Protein AF-A0A9P8JI83-F1 (afdb_monomer)

Nearest PDB structures (foldseek):
  3lhp-assembly1_S  TM=2.746E-01  e=1.192E+00  synthetic construct
  3lf9-assembly1_A  TM=3.073E-01  e=4.827E+00  synthetic construct

Secondary structure (DSSP, 8-state):
----HHHHHHHHHHHHHHH-TTS-HHHHHHHGGG--S------TTS-HHHHHHHHHHHHIIIIIITTTTT-HHHHHHHHHT-TTS-HHHHHHHHHHHHHHHHHHHHHHHHHHHHHHHHHHHHHHHHHHHHHHHHHHHHHHHHHHHHHHHH----------------------------------PPPP----PPPTTHHHHHHHHHHHHHHHHHHHHHH-HHHHHHHHHHHHHHHHHHHSHHHHHHHHHHHHHHHHHHHHHHHHHHHTS--

Foldseek 3Di:
DPALVVVLVVLVVVVVCLQDVDPPPPVVVVVVPPDPDDPPDDNPDPDPVVLVVVVVSLCCNLLPNCVSNVNNVVSLVCLVPDPSDDPVRSVVSVVSSVVSVVVVVVVVVVVVVVVVVVVVVVVVVVVVVVVVVVVVVVVVVVVVVVVVVPDDPPPDDDDDDDDDDDDDDDDDDDYDDDDDDDDDDDDDDDDDDDDPPVVVVVVVVVVVVVVVVVVVCVVCVVVVVVVVVVVVVVVVCCVPPVNVVVVVVVVVVVVVVVVVVVVVVVVVPPD

Radius of gyration: 39.9 Å; Cα contacts (8 Å, |Δi|>4): 58; chains: 1; bounding box: 97×72×99 Å

Mean predicted aligned error: 22.34 Å

pLDDT: mean 71.82, std 18.98, range [35.16, 96.0]

Sequence (271 aa):
MPSQKLNQQRLETYLSALSNPSFDITAHLEASQQSMRNSSHHNGTSTPRDLNTRLKLLELYTLHVLPQNDEWDYARDFISMSEVLDDERRDAFLQALHTLKEEKELDGIREKELQRRQDEEMQQRRLEEERRRKEEARAEQEKRRREAEERPRTAGSQNRTPSNSSNNNSRAGQTNRNQPASRAKAPQKKATPPSPRANRSIFATMQAAVLNAGRSVSQNPMVLLRFVLFLMAFTLAFARRDVRDRVKRSLQGGLHKVQRTIGMGVKVSYI

Structure (mmCIF, N/CA/C/O backbone):
data_AF-A0A9P8JI83-F1
#
_entry.id   AF-A0A9P8JI83-F1
#
loop_
_atom_site.group_PDB
_atom_site.id
_atom_site.type_symbol
_atom_site.label_atom_id
_atom_site.label_alt_id
_atom_site.label_comp_id
_atom_site.label_asym_id
_atom_site.label_entity_id
_atom_site.label_seq_id
_atom_site.pdbx_PDB_ins_code
_atom_site.Cartn_x
_atom_site.Cartn_y
_atom_site.Cartn_z
_atom_site.occupancy
_atom_site.B_iso_or_equiv
_atom_site.auth_seq_id
_atom_site.auth_comp_id
_atom_site.auth_asym_id
_atom_site.auth_atom_id
_atom_site.pdbx_PDB_model_num
ATOM 1 N N . MET A 1 1 ? -3.553 3.508 1.084 1.00 53.06 1 MET A N 1
ATOM 2 C CA . MET A 1 1 ? -2.918 4.294 0.003 1.00 53.06 1 MET A CA 1
ATOM 3 C C . MET A 1 1 ? -3.859 4.420 -1.191 1.00 53.06 1 MET A C 1
ATOM 5 O O . MET A 1 1 ? -4.666 3.513 -1.384 1.00 53.06 1 MET A O 1
ATOM 9 N N . PRO A 1 2 ? -3.815 5.521 -1.963 1.00 68.75 2 PRO A N 1
ATOM 10 C CA . PRO A 1 2 ? -4.520 5.624 -3.240 1.00 68.75 2 PRO A CA 1
ATOM 11 C C . PRO A 1 2 ? -3.828 4.747 -4.297 1.00 68.75 2 PRO A C 1
ATOM 13 O O . PRO A 1 2 ? -2.649 4.933 -4.582 1.00 68.75 2 PRO A O 1
ATOM 16 N N . SER A 1 3 ? -4.553 3.793 -4.883 1.00 69.00 3 SER A N 1
ATOM 17 C CA . SER A 1 3 ? -4.008 2.876 -5.894 1.00 69.00 3 SER A CA 1
ATOM 18 C C . SER A 1 3 ? -3.618 3.613 -7.178 1.00 69.00 3 SER A C 1
ATOM 20 O O . SER A 1 3 ? -4.443 4.330 -7.749 1.00 69.00 3 SER A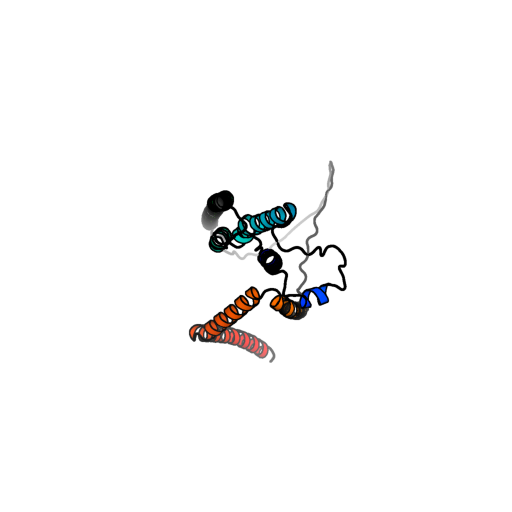 O 1
ATOM 22 N N . GLN A 1 4 ? -2.417 3.364 -7.697 1.00 80.94 4 GLN A N 1
ATOM 23 C CA . GLN A 1 4 ? -1.867 4.028 -8.882 1.00 80.94 4 GLN A CA 1
ATOM 24 C C . GLN A 1 4 ? -2.156 3.290 -10.204 1.00 80.94 4 GLN A C 1
ATOM 26 O O . GLN A 1 4 ? -1.454 3.487 -11.192 1.00 80.94 4 GLN A O 1
ATOM 31 N N . LYS A 1 5 ? -3.205 2.459 -10.267 1.00 82.62 5 LYS A N 1
ATOM 32 C CA . LYS A 1 5 ? -3.529 1.623 -11.444 1.00 82.62 5 LYS A CA 1
ATOM 33 C C . LYS A 1 5 ? -3.701 2.403 -12.760 1.00 82.62 5 LYS A C 1
ATOM 35 O O . LYS A 1 5 ? -3.346 1.897 -13.816 1.00 82.62 5 LYS A O 1
ATOM 40 N N . LEU A 1 6 ? -4.171 3.652 -12.713 1.00 82.88 6 LEU A N 1
ATOM 41 C CA . LEU A 1 6 ? -4.265 4.510 -13.904 1.00 82.88 6 LEU A CA 1
ATOM 42 C C . LEU A 1 6 ? -2.875 4.977 -14.386 1.00 82.88 6 LEU A C 1
ATOM 44 O O . LEU A 1 6 ? -2.616 5.018 -15.587 1.00 82.88 6 LEU A O 1
ATOM 48 N N . ASN A 1 7 ? -1.957 5.280 -13.461 1.00 84.31 7 ASN A N 1
ATOM 49 C CA . ASN A 1 7 ? -0.568 5.614 -13.797 1.00 84.31 7 ASN A CA 1
ATOM 50 C C . ASN A 1 7 ? 0.177 4.385 -14.331 1.00 84.31 7 ASN A C 1
ATOM 52 O O . ASN A 1 7 ? 0.919 4.513 -15.297 1.00 84.31 7 ASN A O 1
ATOM 56 N N . GLN A 1 8 ? -0.077 3.204 -13.756 1.00 86.69 8 GLN A N 1
ATOM 57 C CA . GLN A 1 8 ? 0.416 1.920 -14.257 1.00 86.69 8 GLN A CA 1
ATOM 58 C C . GLN A 1 8 ? 0.012 1.709 -15.720 1.00 86.69 8 GLN A C 1
ATOM 60 O O . GLN A 1 8 ? 0.893 1.613 -16.565 1.00 86.69 8 GLN A O 1
ATOM 65 N N . GLN A 1 9 ? -1.286 1.767 -16.040 1.00 84.25 9 GLN A N 1
ATOM 66 C CA . GLN A 1 9 ? -1.781 1.618 -17.417 1.00 84.25 9 GLN A CA 1
ATOM 67 C C . GLN A 1 9 ? -1.160 2.631 -18.389 1.00 84.25 9 GLN A C 1
ATOM 69 O O . GLN A 1 9 ? -0.836 2.291 -19.527 1.00 84.25 9 GLN A O 1
ATOM 74 N N . ARG A 1 10 ? -0.963 3.884 -17.956 1.00 83.75 10 ARG A N 1
ATOM 75 C CA . ARG A 1 10 ? -0.281 4.901 -18.772 1.00 83.75 10 ARG A CA 1
ATOM 76 C C . ARG A 1 10 ? 1.181 4.545 -19.019 1.00 83.75 10 ARG A C 1
ATOM 78 O O . ARG A 1 10 ? 1.618 4.619 -20.161 1.00 83.75 10 ARG A O 1
ATOM 85 N N . LEU A 1 11 ? 1.928 4.162 -17.985 1.00 84.56 11 LEU A N 1
ATOM 86 C CA . LEU A 1 11 ? 3.334 3.776 -18.122 1.00 84.56 11 LEU A CA 1
ATOM 87 C C . LEU A 1 11 ? 3.494 2.499 -18.953 1.00 84.56 11 LEU A C 1
ATOM 89 O O . LEU A 1 11 ? 4.361 2.472 -19.813 1.00 84.56 11 LEU A O 1
ATOM 93 N N . GLU A 1 12 ? 2.623 1.504 -18.792 1.00 84.88 12 GLU A N 1
ATOM 94 C CA . GLU A 1 12 ? 2.555 0.312 -19.652 1.00 84.88 12 GLU A CA 1
ATOM 95 C C . GLU A 1 12 ? 2.314 0.691 -21.116 1.00 84.88 12 GLU A C 1
ATOM 97 O O . GLU A 1 12 ? 3.046 0.246 -21.999 1.00 84.88 12 GLU A O 1
ATOM 102 N N . THR A 1 13 ? 1.356 1.587 -21.375 1.00 83.19 13 THR A N 1
ATOM 103 C CA . THR A 1 13 ? 1.099 2.111 -22.726 1.00 83.19 13 THR A CA 1
ATOM 104 C C . THR A 1 13 ? 2.351 2.797 -23.286 1.00 83.19 13 THR A C 1
ATOM 106 O O . THR A 1 13 ? 2.790 2.455 -24.381 1.00 83.19 13 THR A O 1
ATOM 109 N N . TYR A 1 14 ? 3.000 3.692 -22.532 1.00 80.38 14 TYR A N 1
ATOM 110 C CA . TYR A 1 14 ? 4.234 4.349 -22.979 1.00 80.38 14 TYR A CA 1
ATOM 111 C C . TYR A 1 14 ? 5.400 3.369 -23.192 1.00 80.38 14 TYR A C 1
ATOM 113 O O . TYR A 1 14 ? 6.114 3.487 -24.183 1.00 80.38 14 TYR A O 1
ATOM 121 N N . LEU A 1 15 ? 5.586 2.376 -22.321 1.00 79.06 15 LEU A N 1
ATOM 122 C CA . LEU A 1 15 ? 6.634 1.357 -22.449 1.00 79.06 15 LEU A CA 1
ATOM 123 C C . LEU A 1 15 ? 6.379 0.417 -23.646 1.00 79.06 15 LEU A C 1
ATOM 125 O O . LEU A 1 15 ? 7.324 0.034 -24.339 1.00 79.06 15 LEU A O 1
ATOM 129 N N . SER A 1 16 ? 5.116 0.105 -23.954 1.00 73.56 16 SER A N 1
ATOM 130 C CA . SER A 1 16 ? 4.737 -0.645 -25.163 1.00 73.56 16 SER A CA 1
ATOM 131 C C . SER A 1 16 ? 4.966 0.161 -26.454 1.00 73.56 16 SER A C 1
ATOM 133 O O . SER A 1 16 ? 5.514 -0.365 -27.422 1.00 73.56 16 SER A O 1
ATOM 135 N N . ALA A 1 17 ? 4.669 1.465 -26.446 1.00 71.88 17 ALA A N 1
ATOM 136 C CA . ALA A 1 17 ? 4.952 2.363 -27.568 1.00 71.88 17 ALA A CA 1
ATOM 137 C C . ALA A 1 17 ? 6.465 2.563 -27.793 1.00 71.88 17 ALA A C 1
ATOM 139 O O . ALA A 1 17 ? 6.913 2.692 -28.930 1.00 71.88 17 ALA A O 1
ATOM 140 N N . LEU A 1 18 ? 7.266 2.540 -26.720 1.00 66.44 18 LEU A N 1
ATOM 141 C CA . LEU A 1 18 ? 8.734 2.612 -26.770 1.00 66.44 18 LEU A CA 1
ATOM 142 C C . LEU A 1 18 ? 9.415 1.294 -27.179 1.00 66.44 18 LEU A C 1
ATOM 144 O O . LEU A 1 18 ? 10.604 1.307 -27.502 1.00 66.44 18 LEU A O 1
ATOM 148 N N . SER A 1 19 ? 8.710 0.159 -27.141 1.00 62.16 19 SER A N 1
ATOM 149 C CA . SER A 1 19 ? 9.238 -1.135 -27.603 1.00 62.16 19 SER A CA 1
ATOM 150 C C . SER A 1 19 ? 8.855 -1.454 -29.050 1.00 62.16 19 SER A C 1
ATOM 152 O O . SER A 1 19 ? 9.678 -2.024 -29.759 1.00 62.16 19 SER A O 1
ATOM 154 N N . ASN A 1 20 ? 7.672 -1.033 -29.518 1.00 53.28 20 ASN A N 1
ATOM 155 C CA . ASN A 1 20 ? 7.168 -1.334 -30.864 1.00 53.28 20 ASN A CA 1
ATOM 156 C C . ASN A 1 20 ? 6.765 -0.064 -31.650 1.00 53.28 20 ASN A C 1
ATOM 158 O O . ASN A 1 20 ? 5.579 0.263 -31.721 1.00 53.28 20 ASN A O 1
ATOM 162 N N . PRO A 1 21 ? 7.709 0.642 -32.302 1.00 54.44 21 PRO A N 1
ATOM 163 C CA . PRO A 1 21 ? 7.428 1.905 -32.996 1.00 54.44 21 PRO A CA 1
ATOM 164 C C . PRO A 1 21 ? 6.714 1.771 -34.361 1.00 54.44 21 PRO A C 1
ATOM 166 O O . PRO A 1 21 ? 6.506 2.780 -35.030 1.00 54.44 21 PRO A O 1
ATOM 169 N N . SER A 1 22 ? 6.374 0.561 -34.823 1.00 44.91 22 SER A N 1
ATOM 170 C CA . SER A 1 22 ? 6.076 0.291 -36.243 1.00 44.91 22 SER A CA 1
ATOM 171 C C . SER A 1 22 ? 4.611 0.025 -36.624 1.00 44.91 22 SER A C 1
ATOM 173 O O . SER A 1 22 ? 4.337 -0.033 -37.821 1.00 44.91 22 SER A O 1
ATOM 175 N N . PHE A 1 23 ? 3.671 -0.142 -35.679 1.00 46.59 23 PHE A N 1
ATOM 176 C CA . PHE A 1 23 ? 2.351 -0.729 -36.000 1.00 46.59 23 PHE A CA 1
ATOM 177 C C . PHE A 1 23 ? 1.084 -0.053 -35.437 1.00 46.59 23 PHE A C 1
ATOM 179 O O . PHE A 1 23 ? 0.013 -0.646 -35.542 1.00 46.59 23 PHE A O 1
ATOM 186 N N . ASP A 1 24 ? 1.138 1.192 -34.944 1.00 49.03 24 ASP A N 1
ATOM 187 C CA . ASP A 1 24 ? -0.092 1.945 -34.609 1.00 49.03 24 ASP A CA 1
ATOM 188 C C . ASP A 1 24 ? -0.157 3.353 -35.225 1.00 49.03 24 ASP A C 1
ATOM 190 O O . ASP A 1 24 ? -0.233 4.390 -34.563 1.00 49.03 24 ASP A O 1
ATOM 194 N N . ILE A 1 25 ? -0.133 3.375 -36.559 1.00 50.81 25 ILE A N 1
ATOM 195 C CA . ILE A 1 25 ? -0.378 4.581 -37.363 1.00 50.81 25 ILE A CA 1
ATOM 196 C C . ILE A 1 25 ? -1.846 5.037 -37.217 1.00 50.81 25 ILE A C 1
ATOM 198 O O . ILE A 1 25 ? -2.138 6.227 -37.334 1.00 50.81 25 ILE A O 1
ATOM 202 N N . THR A 1 26 ? -2.772 4.116 -36.930 1.00 49.97 26 THR A N 1
ATOM 203 C CA . THR A 1 26 ? -4.218 4.378 -36.925 1.00 49.97 26 THR A CA 1
ATOM 204 C C . THR A 1 26 ? -4.666 5.146 -35.680 1.00 49.97 26 THR A C 1
ATOM 206 O O . THR A 1 26 ? -5.314 6.183 -35.826 1.00 49.97 26 THR A O 1
ATOM 209 N N . ALA A 1 27 ? -4.276 4.723 -34.470 1.00 53.53 27 ALA A N 1
ATOM 210 C CA . ALA A 1 27 ? -4.604 5.466 -33.249 1.00 53.53 27 ALA A CA 1
ATOM 211 C C . ALA A 1 27 ? -3.898 6.832 -33.208 1.00 53.53 27 ALA A C 1
ATOM 213 O O . ALA A 1 27 ? -4.462 7.829 -32.745 1.00 53.53 27 ALA A O 1
ATOM 214 N N . HIS A 1 28 ? -2.677 6.914 -33.748 1.00 51.31 28 HIS A N 1
ATOM 215 C CA . HIS A 1 28 ? -1.943 8.175 -33.787 1.00 51.31 28 HIS A CA 1
ATOM 216 C C . HIS A 1 28 ? -2.507 9.164 -34.826 1.00 51.31 28 HIS A C 1
ATOM 218 O O . HIS A 1 28 ? -2.370 10.375 -34.635 1.00 51.31 28 HIS A O 1
ATOM 224 N N . LEU A 1 29 ? -3.180 8.696 -35.887 1.00 50.00 29 LEU A N 1
ATOM 225 C CA . LEU A 1 29 ? -3.878 9.566 -36.843 1.00 50.00 29 LEU A CA 1
ATOM 226 C C . LEU A 1 29 ? -5.097 10.243 -36.199 1.00 50.00 29 LEU A C 1
ATOM 228 O O . LEU A 1 29 ? -5.283 11.448 -36.377 1.00 50.00 29 LEU A O 1
ATOM 232 N N . GLU A 1 30 ? -5.878 9.514 -35.399 1.00 53.53 30 GLU A N 1
ATOM 233 C CA . GLU A 1 30 ? -7.031 10.067 -34.672 1.00 53.53 30 GLU A CA 1
ATOM 234 C C . GLU A 1 30 ? -6.587 11.093 -33.607 1.00 53.53 30 GLU A C 1
ATOM 236 O O . GLU A 1 30 ? -7.180 12.165 -33.486 1.00 53.53 30 GLU A O 1
ATOM 241 N N . ALA A 1 31 ? -5.457 10.847 -32.932 1.00 51.25 31 ALA A N 1
ATOM 242 C CA . ALA A 1 31 ? -4.828 11.812 -32.023 1.00 51.25 31 ALA A CA 1
ATOM 243 C C . ALA A 1 31 ? -4.129 13.003 -32.729 1.00 51.25 31 ALA A C 1
ATOM 245 O O . ALA A 1 31 ? -3.882 14.041 -32.105 1.00 51.25 31 ALA A O 1
ATOM 246 N N . SER A 1 32 ? -3.791 12.891 -34.021 1.00 46.75 32 SER A N 1
ATOM 247 C CA . SER A 1 32 ? -2.956 13.881 -34.728 1.00 46.75 32 SER A CA 1
ATOM 248 C C . SER A 1 32 ? -3.634 15.231 -34.982 1.00 46.75 32 SER A C 1
ATOM 250 O O . SER A 1 32 ? -2.936 16.226 -35.183 1.00 46.75 32 SER A O 1
ATOM 252 N N . GLN A 1 33 ? -4.969 15.308 -34.916 1.00 50.19 33 GLN A N 1
ATOM 253 C CA . GLN A 1 33 ? -5.705 16.543 -35.220 1.00 50.19 33 GLN A CA 1
ATOM 254 C C . GLN A 1 33 ? -5.449 17.690 -34.222 1.00 50.19 33 GLN A C 1
ATOM 256 O O . GLN A 1 33 ? -5.815 18.828 -34.513 1.00 50.19 33 GLN A O 1
ATOM 261 N N . GLN A 1 34 ? -4.830 17.431 -33.059 1.00 49.69 34 GLN A N 1
ATOM 262 C CA . GLN A 1 34 ? -4.673 18.435 -31.992 1.00 49.69 34 GLN A CA 1
ATOM 263 C C . GLN A 1 34 ? -3.264 18.595 -31.392 1.00 49.69 34 GLN A C 1
ATOM 265 O O . GLN A 1 34 ? -3.099 19.432 -30.506 1.00 49.69 34 GLN A O 1
ATOM 270 N N . SER A 1 35 ? -2.226 17.890 -31.869 1.00 42.34 35 SER A N 1
ATOM 271 C CA . SER A 1 35 ? -0.856 18.102 -31.353 1.00 42.34 35 SER A CA 1
ATOM 272 C C . SER A 1 35 ? 0.270 17.894 -32.375 1.00 42.34 35 SER A C 1
ATOM 274 O O . SER A 1 35 ? 1.143 17.038 -32.221 1.00 42.34 35 SER A O 1
ATOM 276 N N . MET A 1 36 ? 0.324 18.764 -33.384 1.00 48.06 36 MET A N 1
ATOM 277 C CA . MET A 1 36 ? 1.540 18.986 -34.179 1.00 48.06 36 MET A CA 1
ATOM 278 C C . MET A 1 36 ? 2.631 19.686 -33.345 1.00 48.06 36 MET A C 1
ATOM 280 O O . MET A 1 36 ? 2.746 20.912 -33.376 1.00 48.06 36 MET A O 1
ATOM 284 N N . ARG A 1 37 ? 3.436 18.909 -32.602 1.00 46.28 37 ARG A N 1
ATOM 285 C CA . ARG A 1 37 ? 4.819 19.231 -32.173 1.00 46.28 37 ARG A CA 1
ATOM 286 C C . ARG A 1 37 ? 5.463 18.035 -31.451 1.00 46.28 37 ARG A C 1
ATOM 288 O O . ARG A 1 37 ? 4.865 17.472 -30.546 1.00 46.28 37 ARG A O 1
ATOM 295 N N . ASN A 1 38 ? 6.700 17.706 -31.836 1.00 46.16 38 ASN A N 1
ATOM 296 C CA . ASN A 1 38 ? 7.539 16.608 -31.323 1.00 46.16 38 ASN A CA 1
ATOM 297 C C . ASN A 1 38 ? 7.021 15.168 -31.540 1.00 46.16 38 ASN A C 1
ATOM 299 O O . ASN A 1 38 ? 6.808 14.427 -30.587 1.00 46.16 38 ASN A O 1
ATOM 303 N N . SER A 1 39 ? 6.981 14.726 -32.803 1.00 47.50 39 SER A N 1
ATOM 304 C CA . SER A 1 39 ? 7.197 13.309 -33.147 1.00 47.50 39 SER A CA 1
ATOM 305 C C . SER A 1 39 ? 8.499 13.170 -33.941 1.00 47.50 39 SER A C 1
ATOM 307 O O . SER A 1 39 ? 8.509 13.059 -35.165 1.00 47.50 39 SER A O 1
ATOM 309 N N . SER A 1 40 ? 9.631 13.253 -33.239 1.00 44.50 40 SER A N 1
ATOM 310 C CA . SER A 1 40 ? 10.928 12.853 -33.789 1.00 44.50 40 SER A CA 1
ATOM 311 C C . SER A 1 40 ? 11.071 11.341 -33.625 1.00 44.50 40 SER A C 1
ATOM 313 O O . SER A 1 40 ? 11.485 10.872 -32.565 1.00 44.50 40 SER A O 1
ATOM 315 N N . HIS A 1 41 ? 10.687 10.596 -34.664 1.00 53.75 41 HIS A N 1
ATOM 316 C CA . HIS A 1 41 ? 10.989 9.170 -34.804 1.00 53.75 41 HIS A CA 1
ATOM 317 C C . HIS A 1 41 ? 12.467 8.900 -34.514 1.00 53.75 41 HIS A C 1
ATOM 319 O O . HIS A 1 41 ? 13.290 9.452 -35.233 1.00 53.75 41 HIS A O 1
ATOM 325 N N . HIS A 1 42 ? 12.786 7.971 -33.613 1.00 45.09 42 HIS A N 1
ATOM 326 C CA . HIS A 1 42 ? 13.950 7.089 -33.749 1.00 45.09 42 HIS A CA 1
ATOM 327 C C . HIS A 1 42 ? 13.667 5.767 -33.027 1.00 45.09 42 HIS A C 1
ATOM 329 O O . HIS A 1 42 ? 13.129 5.769 -31.922 1.00 45.09 42 HIS A O 1
ATOM 335 N N . ASN A 1 43 ? 14.066 4.644 -33.633 1.00 49.03 43 ASN A N 1
ATOM 336 C CA . ASN A 1 43 ? 14.230 3.392 -32.896 1.00 49.03 43 ASN A CA 1
ATOM 337 C C . ASN A 1 43 ? 15.208 3.622 -31.731 1.00 49.03 43 ASN A C 1
ATOM 339 O O . ASN A 1 43 ? 16.153 4.416 -31.854 1.00 49.03 43 ASN A O 1
ATOM 343 N N . GLY A 1 44 ? 14.985 2.906 -30.626 1.00 52.09 44 GLY A N 1
ATOM 344 C CA . GLY A 1 44 ? 15.820 2.999 -29.431 1.00 52.09 44 GLY A CA 1
ATOM 345 C C . GLY A 1 44 ? 17.313 2.774 -29.705 1.00 52.09 44 GLY A C 1
ATOM 346 O O . GLY A 1 44 ? 17.696 2.215 -30.727 1.00 52.09 44 GLY A O 1
ATOM 347 N N . THR A 1 45 ? 18.134 3.207 -28.743 1.00 48.12 45 THR A N 1
ATOM 348 C CA . THR A 1 45 ? 19.614 3.120 -28.689 1.00 48.12 45 THR A CA 1
ATOM 349 C C . THR A 1 45 ? 20.430 4.118 -29.524 1.00 48.12 45 THR A C 1
ATOM 351 O O . THR A 1 45 ? 21.656 4.063 -29.470 1.00 48.12 45 THR A O 1
ATOM 354 N N . SER A 1 46 ? 19.820 5.071 -30.238 1.00 51.47 46 SER A N 1
ATOM 355 C CA . SER A 1 46 ? 20.567 6.032 -31.081 1.00 51.47 46 SER A CA 1
ATOM 356 C C . SER A 1 46 ? 20.917 7.376 -30.416 1.00 51.47 46 SER A C 1
ATOM 358 O O . SER A 1 46 ? 21.803 8.076 -30.906 1.00 51.47 46 SER A O 1
ATOM 360 N N . THR A 1 47 ? 20.300 7.745 -29.282 1.00 63.81 47 THR A N 1
ATOM 361 C CA . THR A 1 47 ? 20.722 8.924 -28.495 1.00 63.81 47 THR A CA 1
ATOM 362 C C . THR A 1 47 ? 20.855 8.604 -26.999 1.00 63.81 47 THR A C 1
ATOM 364 O O . THR A 1 47 ? 19.986 7.937 -26.433 1.00 63.81 47 THR A O 1
ATOM 367 N N . PRO A 1 48 ? 21.886 9.126 -26.300 1.00 67.12 48 PRO A N 1
ATOM 368 C CA . PRO A 1 48 ? 22.065 8.887 -24.862 1.00 67.12 48 PRO A CA 1
ATOM 369 C C . PRO A 1 48 ? 20.956 9.522 -24.004 1.00 67.12 48 PRO A C 1
ATOM 371 O O . PRO A 1 48 ? 20.752 9.139 -22.853 1.00 67.12 48 PRO A O 1
ATOM 374 N N . ARG A 1 49 ? 20.217 10.490 -24.563 1.00 71.38 49 ARG A N 1
ATOM 375 C CA . ARG A 1 49 ? 19.076 11.139 -23.908 1.00 71.38 49 ARG A CA 1
ATOM 376 C C . ARG A 1 49 ? 17.846 10.233 -23.861 1.00 71.38 49 ARG A C 1
ATOM 378 O O . ARG A 1 49 ? 17.175 10.210 -22.836 1.00 71.38 49 ARG A O 1
ATOM 385 N N . ASP A 1 50 ? 17.572 9.498 -24.936 1.00 70.50 50 ASP A N 1
ATOM 386 C CA . ASP A 1 50 ? 16.441 8.569 -25.010 1.00 70.50 50 ASP A CA 1
ATOM 387 C C . ASP A 1 50 ? 16.627 7.379 -24.055 1.00 70.50 50 ASP A C 1
ATOM 389 O O . ASP A 1 50 ? 15.746 7.085 -23.248 1.00 70.50 50 ASP A O 1
ATOM 393 N N . LEU A 1 51 ? 17.836 6.799 -24.024 1.00 79.19 51 LEU A N 1
ATOM 394 C CA . LEU A 1 51 ? 18.209 5.769 -23.049 1.00 79.19 51 LEU A CA 1
ATOM 395 C C . LEU A 1 51 ? 17.971 6.237 -21.601 1.00 79.19 51 LEU A C 1
ATOM 397 O O . LEU A 1 51 ? 17.353 5.526 -20.815 1.00 79.19 51 LEU A O 1
ATOM 401 N N . ASN A 1 52 ? 18.402 7.454 -21.254 1.00 81.19 52 ASN A N 1
ATOM 402 C CA . ASN A 1 52 ? 18.195 8.037 -19.923 1.00 81.19 52 ASN A CA 1
ATOM 403 C C . ASN A 1 52 ? 16.698 8.245 -19.604 1.00 81.19 52 ASN A C 1
ATOM 405 O O . ASN A 1 52 ? 16.250 7.947 -18.498 1.00 81.19 52 ASN A O 1
ATOM 409 N N . THR A 1 53 ? 15.894 8.684 -20.578 1.00 84.25 53 THR A N 1
ATOM 410 C CA . THR A 1 53 ? 14.433 8.781 -20.417 1.00 84.25 53 THR A CA 1
ATOM 411 C C . THR A 1 53 ? 13.798 7.406 -20.189 1.00 84.25 53 THR A C 1
ATOM 413 O O . THR A 1 53 ? 12.966 7.271 -19.292 1.00 84.25 53 THR A O 1
ATOM 416 N N . ARG A 1 54 ? 14.217 6.366 -20.925 1.00 81.69 54 ARG A N 1
ATOM 417 C CA . ARG A 1 54 ? 13.737 4.990 -20.724 1.00 81.69 54 ARG A CA 1
ATOM 418 C C . ARG A 1 54 ? 14.140 4.436 -19.356 1.00 81.69 54 ARG A C 1
ATOM 420 O O . ARG A 1 54 ? 13.284 3.882 -18.677 1.00 81.69 54 ARG A O 1
ATOM 427 N N . LEU A 1 55 ? 15.378 4.651 -18.906 1.00 85.75 55 LEU A N 1
ATOM 428 C CA . LEU A 1 55 ? 15.836 4.257 -17.565 1.00 85.75 55 LEU A CA 1
ATOM 429 C C . LEU A 1 55 ? 14.994 4.907 -16.452 1.00 85.75 55 LEU A C 1
ATOM 431 O O . LEU A 1 55 ? 14.564 4.215 -15.535 1.00 85.75 55 LEU A O 1
ATOM 435 N N . LYS A 1 56 ? 14.669 6.200 -16.572 1.00 87.56 56 LYS A N 1
ATOM 436 C CA . LYS A 1 56 ? 13.791 6.904 -15.618 1.00 87.56 56 LYS A CA 1
ATOM 437 C C . LYS A 1 56 ? 12.343 6.417 -15.646 1.00 87.56 56 LYS A C 1
ATOM 439 O O . LYS A 1 56 ? 11.682 6.400 -14.612 1.00 87.56 56 LYS A O 1
ATOM 444 N N . LEU A 1 57 ? 11.833 6.025 -16.815 1.00 86.81 57 LEU A N 1
ATOM 445 C CA . LEU A 1 57 ? 10.509 5.406 -16.926 1.00 86.81 57 LEU A CA 1
ATOM 446 C C . LEU A 1 57 ? 10.483 4.016 -16.279 1.00 86.81 57 LEU A C 1
ATOM 448 O O . LEU A 1 57 ? 9.512 3.702 -15.595 1.00 86.81 57 LEU A O 1
ATOM 452 N N . LEU A 1 58 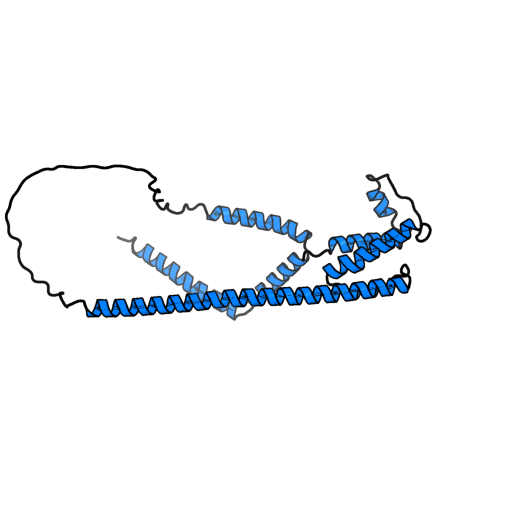? 11.550 3.223 -16.438 1.00 88.38 58 LEU A N 1
ATOM 453 C CA . LEU A 1 58 ? 11.719 1.948 -15.733 1.00 88.38 58 LEU A CA 1
ATOM 454 C C . LEU A 1 58 ? 11.757 2.171 -14.212 1.00 88.38 58 LEU A C 1
ATOM 456 O O . LEU A 1 58 ? 10.969 1.555 -13.508 1.00 88.38 58 LEU A O 1
ATOM 460 N N . GLU A 1 59 ? 12.580 3.099 -13.717 1.00 90.50 59 GLU A N 1
ATOM 461 C CA . GLU A 1 59 ? 12.688 3.465 -12.292 1.00 90.50 59 GLU A CA 1
ATOM 462 C C . GLU A 1 59 ? 11.350 3.914 -11.680 1.00 90.50 59 GLU A C 1
ATOM 464 O O . GLU A 1 59 ? 10.945 3.460 -10.605 1.00 90.50 59 GLU A O 1
ATOM 469 N N . LEU A 1 60 ? 10.624 4.791 -12.377 1.00 89.56 60 LEU A N 1
ATOM 470 C CA . LEU A 1 60 ? 9.303 5.243 -11.949 1.00 89.56 60 LEU A CA 1
ATOM 471 C C . LEU A 1 60 ? 8.302 4.078 -11.917 1.00 89.56 60 LEU A C 1
ATOM 473 O O . LEU A 1 60 ? 7.487 3.975 -11.001 1.00 89.56 60 LEU A O 1
ATOM 477 N N . TYR A 1 61 ? 8.362 3.179 -12.896 1.00 88.56 61 TYR A N 1
ATOM 478 C CA . TYR A 1 61 ? 7.461 2.039 -12.965 1.00 88.56 61 TYR A CA 1
ATOM 479 C C . TYR A 1 61 ? 7.744 1.011 -11.857 1.00 88.56 61 TYR A C 1
ATOM 481 O O . TYR A 1 61 ? 6.845 0.687 -11.077 1.00 88.56 61 TYR A O 1
ATOM 489 N N . THR A 1 62 ? 8.992 0.551 -11.737 1.00 91.00 62 THR A N 1
ATOM 490 C CA . THR A 1 62 ? 9.378 -0.577 -10.876 1.00 91.00 62 THR A CA 1
ATOM 491 C C . THR A 1 62 ? 9.559 -0.205 -9.412 1.00 91.00 62 THR A C 1
ATOM 493 O O . THR A 1 62 ? 9.187 -1.002 -8.557 1.00 91.00 62 THR A O 1
ATOM 496 N N . LEU A 1 63 ? 10.080 0.988 -9.103 1.00 90.06 63 LEU A N 1
ATOM 497 C CA . LEU A 1 63 ? 10.330 1.412 -7.719 1.00 90.06 63 LEU A CA 1
ATOM 498 C C . LEU A 1 63 ? 9.202 2.268 -7.129 1.00 90.06 63 LEU A C 1
ATOM 500 O O . LEU A 1 63 ? 9.109 2.382 -5.912 1.00 90.06 63 LEU A O 1
ATOM 504 N N . HIS A 1 64 ? 8.321 2.854 -7.951 1.00 86.94 64 HIS A N 1
ATOM 505 C CA . HIS A 1 64 ? 7.287 3.767 -7.444 1.00 86.94 64 HIS A CA 1
ATOM 506 C C . HIS A 1 64 ? 5.856 3.312 -7.742 1.00 86.94 64 HIS A C 1
ATOM 508 O O . HIS A 1 64 ? 5.009 3.386 -6.855 1.00 86.94 64 HIS A O 1
ATOM 514 N N . VAL A 1 65 ? 5.547 2.840 -8.954 1.00 88.62 65 VAL A N 1
ATOM 515 C CA . VAL A 1 65 ? 4.158 2.504 -9.316 1.00 88.62 65 VAL A CA 1
ATOM 516 C C . VAL A 1 65 ? 3.772 1.083 -8.904 1.00 88.62 65 VAL A C 1
ATOM 518 O O . VAL A 1 65 ? 2.742 0.913 -8.247 1.00 88.62 65 VAL A O 1
ATOM 521 N N . LEU A 1 66 ? 4.594 0.074 -9.205 1.00 89.31 66 LEU A N 1
ATOM 522 C CA . LEU A 1 66 ? 4.306 -1.314 -8.813 1.00 89.31 66 LEU A CA 1
ATOM 523 C C . LEU A 1 66 ? 4.287 -1.517 -7.276 1.00 89.31 66 LEU A C 1
ATOM 525 O O . LEU A 1 66 ? 3.310 -2.088 -6.780 1.00 89.31 66 LEU A O 1
ATOM 529 N N . PRO A 1 67 ? 5.223 -0.954 -6.477 1.00 90.31 67 PRO A N 1
ATOM 530 C CA . PRO A 1 67 ? 5.177 -1.003 -5.007 1.00 90.31 67 PRO A CA 1
ATOM 531 C C . PRO A 1 67 ? 3.948 -0.344 -4.367 1.00 90.31 67 PRO A C 1
ATOM 533 O O . PRO A 1 67 ? 3.552 -0.710 -3.256 1.00 90.31 67 PRO A O 1
ATOM 536 N N . GLN A 1 68 ? 3.321 0.622 -5.048 1.00 87.06 68 GLN A N 1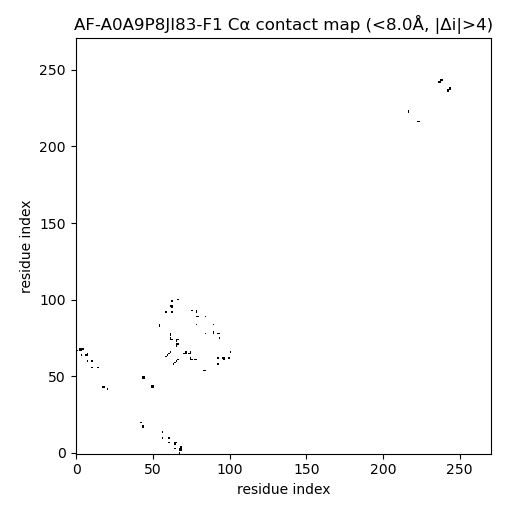
ATOM 537 C CA . GLN A 1 68 ? 2.085 1.282 -4.599 1.00 87.06 68 GLN A CA 1
ATOM 538 C C . GLN A 1 68 ? 0.819 0.489 -4.954 1.00 87.06 68 GLN A C 1
ATOM 540 O O . GLN A 1 68 ? -0.223 0.697 -4.332 1.00 87.06 68 GLN A O 1
ATOM 545 N N . ASN A 1 69 ? 0.911 -0.430 -5.919 1.00 86.56 69 ASN A N 1
ATOM 546 C CA . ASN A 1 69 ? -0.149 -1.377 -6.271 1.00 86.56 69 ASN A CA 1
ATOM 547 C C . ASN A 1 69 ? 0.052 -2.766 -5.629 1.00 86.56 69 ASN A C 1
ATOM 549 O O . ASN A 1 69 ? -0.765 -3.652 -5.862 1.00 86.56 69 ASN A O 1
ATOM 553 N N . ASP A 1 70 ? 1.097 -2.925 -4.802 1.00 87.50 70 ASP A N 1
ATOM 554 C CA . ASP A 1 70 ? 1.534 -4.169 -4.145 1.00 87.50 70 ASP A CA 1
ATOM 555 C C . ASP A 1 70 ? 2.010 -5.280 -5.110 1.00 87.50 70 ASP A C 1
ATOM 557 O O . ASP A 1 70 ? 2.122 -6.446 -4.736 1.00 87.50 70 ASP A O 1
ATOM 561 N N . GLU A 1 71 ? 2.378 -4.913 -6.340 1.00 91.31 71 GLU A N 1
ATOM 562 C CA . GLU A 1 71 ? 2.769 -5.822 -7.430 1.00 91.31 71 GLU A CA 1
ATOM 563 C C . GLU A 1 71 ? 4.303 -6.059 -7.455 1.00 91.31 71 GLU A C 1
ATOM 565 O O . GLU A 1 71 ? 4.978 -5.907 -8.473 1.00 91.31 71 GLU A O 1
ATOM 570 N N . TRP A 1 72 ? 4.869 -6.423 -6.296 1.00 90.44 72 TRP A N 1
ATOM 571 C CA . TRP A 1 72 ? 6.320 -6.581 -6.072 1.00 90.44 72 TRP A CA 1
ATOM 572 C C . TRP A 1 72 ? 6.975 -7.702 -6.882 1.00 90.44 72 TRP A C 1
ATOM 574 O O . TRP A 1 72 ? 8.124 -7.574 -7.298 1.00 90.44 72 TRP A O 1
ATOM 584 N N . ASP A 1 73 ? 6.265 -8.808 -7.092 1.00 89.88 73 ASP A N 1
ATOM 585 C CA . ASP A 1 73 ? 6.787 -9.959 -7.836 1.00 89.88 73 ASP A CA 1
ATOM 586 C C . ASP A 1 73 ? 6.921 -9.612 -9.319 1.00 89.88 73 ASP A C 1
ATOM 588 O O . ASP A 1 73 ? 7.991 -9.762 -9.902 1.00 89.88 73 ASP A O 1
ATOM 592 N N . TYR A 1 74 ? 5.883 -8.982 -9.872 1.00 89.81 74 TYR A N 1
ATOM 593 C CA . TYR A 1 74 ? 5.885 -8.465 -11.235 1.00 89.81 74 TYR A CA 1
ATOM 594 C C . TYR A 1 74 ? 6.978 -7.406 -11.459 1.00 89.81 74 TYR A C 1
ATOM 596 O O . TYR A 1 74 ? 7.596 -7.375 -12.519 1.00 89.81 74 TYR A O 1
ATOM 604 N N . ALA A 1 75 ? 7.287 -6.580 -10.452 1.00 89.81 75 ALA A N 1
ATOM 605 C CA . ALA A 1 75 ? 8.409 -5.644 -10.525 1.00 89.81 75 ALA A CA 1
ATOM 606 C C . ALA A 1 75 ? 9.771 -6.354 -10.628 1.00 89.81 75 ALA A C 1
ATOM 608 O O . ALA A 1 75 ? 10.620 -5.917 -11.406 1.00 89.81 75 ALA A O 1
ATOM 609 N N . ARG A 1 76 ? 9.980 -7.457 -9.893 1.00 89.56 76 ARG A N 1
ATOM 610 C CA . ARG A 1 76 ? 11.208 -8.271 -9.977 1.00 89.56 76 ARG A CA 1
ATOM 611 C C . ARG A 1 76 ? 11.343 -8.938 -11.341 1.00 89.56 76 ARG A C 1
ATOM 613 O O . ARG A 1 76 ? 12.389 -8.803 -11.977 1.00 89.56 76 ARG A O 1
ATOM 620 N N . ASP A 1 77 ? 10.274 -9.575 -11.811 1.00 89.38 77 ASP A N 1
ATOM 621 C CA . ASP A 1 77 ? 10.241 -10.227 -13.121 1.00 89.38 77 ASP A CA 1
ATOM 622 C C . ASP A 1 77 ? 10.526 -9.206 -14.235 1.00 89.38 77 ASP A C 1
ATOM 624 O O . ASP A 1 77 ? 11.407 -9.419 -15.069 1.00 89.38 77 ASP A O 1
ATOM 628 N N . PHE A 1 78 ? 9.881 -8.037 -14.192 1.00 87.62 78 PHE A N 1
ATOM 629 C CA . PHE A 1 78 ? 10.066 -6.969 -15.174 1.00 87.62 78 PHE A CA 1
ATOM 630 C C . PHE A 1 78 ? 11.480 -6.355 -15.168 1.00 87.62 78 PHE A C 1
ATOM 632 O O . PHE A 1 78 ? 12.004 -6.039 -16.236 1.00 87.62 78 PHE A O 1
ATOM 639 N N . ILE A 1 79 ? 12.138 -6.224 -14.006 1.00 88.06 79 ILE A N 1
ATOM 640 C CA . ILE A 1 79 ? 13.560 -5.826 -13.940 1.00 88.06 79 ILE A CA 1
ATOM 641 C C . ILE A 1 79 ? 14.445 -6.907 -14.578 1.00 88.06 79 ILE A C 1
ATOM 643 O O . ILE A 1 79 ? 15.328 -6.580 -15.371 1.00 88.06 79 ILE A O 1
ATOM 647 N N . SER A 1 80 ? 14.196 -8.185 -14.270 1.00 86.88 80 SER A N 1
ATOM 648 C CA . SER A 1 80 ? 15.012 -9.301 -14.767 1.00 86.88 80 SER A CA 1
ATOM 649 C C . SER A 1 80 ? 14.918 -9.500 -16.286 1.00 86.88 80 SER A C 1
ATOM 651 O O . SER A 1 80 ? 15.921 -9.808 -16.922 1.00 86.88 80 SER A O 1
ATOM 653 N N . MET A 1 81 ? 13.743 -9.259 -16.878 1.00 80.38 81 MET A N 1
ATOM 654 C CA . MET A 1 81 ? 13.495 -9.387 -18.321 1.00 80.38 81 MET A CA 1
ATOM 655 C C . MET A 1 81 ? 13.828 -8.108 -19.118 1.00 80.38 81 MET A C 1
ATOM 657 O O . MET A 1 81 ? 13.644 -8.070 -20.334 1.00 80.38 81 MET A O 1
ATOM 661 N N . SER A 1 82 ? 14.295 -7.035 -18.467 1.00 79.75 82 SER A N 1
ATOM 662 C CA . SER A 1 82 ? 1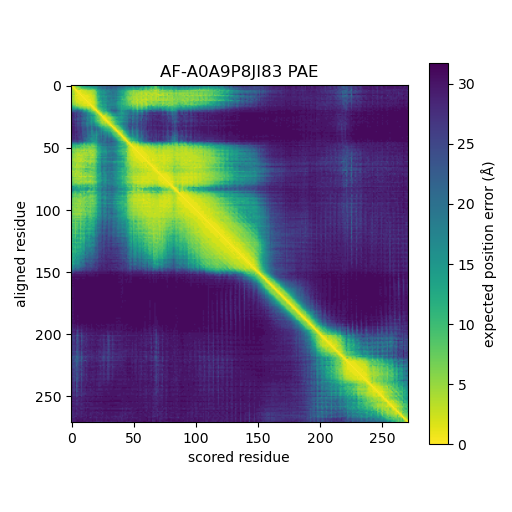4.608 -5.767 -19.136 1.00 79.75 82 SER A CA 1
ATOM 663 C C . SER A 1 82 ? 16.001 -5.782 -19.776 1.00 79.75 82 SER A C 1
ATOM 665 O O . SER A 1 82 ? 17.014 -5.536 -19.119 1.00 79.75 82 SER A O 1
ATOM 667 N N . GLU A 1 83 ? 16.038 -5.975 -21.096 1.00 74.44 83 GLU A N 1
ATOM 668 C CA . GLU A 1 83 ? 17.251 -5.930 -21.936 1.00 74.44 83 GLU A CA 1
ATOM 669 C C . GLU A 1 83 ? 17.974 -4.566 -21.938 1.00 74.44 83 GLU A C 1
ATOM 671 O O . GLU A 1 83 ? 19.110 -4.464 -22.389 1.00 74.44 83 GLU A O 1
ATOM 676 N N . VAL A 1 84 ? 17.325 -3.500 -21.454 1.00 70.69 84 VAL A N 1
ATOM 677 C CA . VAL A 1 84 ? 17.869 -2.124 -21.444 1.00 70.69 84 VAL A CA 1
ATOM 678 C C . VAL A 1 84 ? 18.638 -1.794 -20.160 1.00 70.69 84 VAL A C 1
ATOM 680 O O . VAL A 1 84 ? 19.272 -0.743 -20.063 1.00 70.69 84 VAL A O 1
ATOM 683 N N . LEU A 1 85 ? 18.600 -2.684 -19.168 1.00 76.31 85 LEU A N 1
ATOM 684 C CA . LEU A 1 85 ? 19.447 -2.593 -17.985 1.00 76.31 85 LEU A CA 1
ATOM 685 C C . LEU A 1 85 ? 20.719 -3.420 -18.203 1.00 76.31 85 LEU A C 1
ATOM 687 O O . LEU A 1 85 ? 20.654 -4.558 -18.660 1.00 76.31 85 LEU A O 1
ATOM 691 N N . ASP A 1 86 ? 21.868 -2.860 -17.843 1.00 84.38 86 ASP A N 1
ATOM 692 C CA . ASP A 1 86 ? 23.112 -3.614 -17.653 1.00 84.38 86 ASP A CA 1
ATOM 693 C C . ASP A 1 86 ? 23.017 -4.438 -16.351 1.00 84.38 86 ASP A C 1
ATOM 695 O O . ASP A 1 86 ? 22.230 -4.083 -15.470 1.00 84.38 86 ASP A O 1
ATOM 699 N N . ASP A 1 87 ? 23.816 -5.498 -16.177 1.00 83.31 87 ASP A N 1
ATOM 700 C CA . ASP A 1 87 ? 23.740 -6.360 -14.978 1.00 83.31 87 ASP A CA 1
ATOM 701 C C . ASP A 1 87 ? 23.946 -5.590 -13.666 1.00 83.31 87 ASP A C 1
ATOM 703 O O . ASP A 1 87 ? 23.123 -5.683 -12.760 1.00 83.31 87 ASP A O 1
ATOM 707 N N . GLU A 1 88 ? 24.954 -4.716 -13.610 1.00 89.12 88 GLU A N 1
ATOM 708 C CA . GLU A 1 88 ? 25.206 -3.833 -12.460 1.00 89.12 88 GLU A CA 1
ATOM 709 C C . GLU A 1 88 ? 23.983 -2.962 -12.114 1.00 89.12 88 GLU A C 1
ATOM 711 O O . GLU A 1 88 ? 23.679 -2.714 -10.945 1.00 89.12 88 GLU A O 1
ATOM 716 N N . ARG A 1 89 ? 23.231 -2.521 -13.132 1.00 84.06 89 ARG A N 1
ATOM 717 C CA . ARG A 1 89 ? 22.000 -1.750 -12.931 1.00 84.06 89 ARG A CA 1
ATOM 718 C C . ARG A 1 89 ? 20.846 -2.644 -12.497 1.00 84.06 89 ARG A C 1
ATOM 720 O O . ARG A 1 89 ? 20.120 -2.238 -11.595 1.00 84.06 89 ARG A O 1
ATOM 727 N N . ARG A 1 90 ? 20.668 -3.832 -13.093 1.00 88.19 90 ARG A N 1
ATOM 728 C CA . ARG A 1 90 ? 19.666 -4.822 -12.647 1.00 88.19 90 ARG A CA 1
ATOM 729 C C . ARG A 1 90 ? 19.815 -5.087 -11.151 1.00 88.19 90 ARG A C 1
ATOM 731 O O . ARG A 1 90 ? 18.835 -4.950 -10.422 1.00 88.19 90 ARG A O 1
ATOM 738 N N . ASP A 1 91 ? 21.032 -5.368 -10.700 1.00 89.12 91 ASP A N 1
ATOM 739 C CA . ASP A 1 91 ? 21.325 -5.664 -9.297 1.00 89.12 91 ASP A CA 1
ATOM 740 C C . ASP A 1 91 ? 21.041 -4.462 -8.386 1.00 89.12 91 ASP A C 1
ATOM 742 O O . ASP A 1 91 ? 20.357 -4.610 -7.371 1.00 89.12 91 ASP A O 1
ATOM 746 N N . ALA A 1 92 ? 21.449 -3.249 -8.781 1.00 91.69 92 ALA A N 1
ATOM 747 C CA . ALA A 1 92 ? 21.124 -2.027 -8.041 1.00 91.69 92 ALA A CA 1
ATOM 748 C C . ALA A 1 92 ? 19.603 -1.781 -7.935 1.00 91.69 92 ALA A C 1
ATOM 750 O O . ALA A 1 92 ? 19.107 -1.408 -6.869 1.00 91.69 92 ALA A O 1
ATOM 751 N N . PHE A 1 93 ? 18.840 -2.030 -9.007 1.00 90.00 93 PHE A N 1
ATOM 752 C CA . PHE A 1 93 ? 17.376 -1.922 -9.005 1.00 90.00 93 PHE A CA 1
ATOM 753 C C . PHE A 1 93 ? 16.710 -2.985 -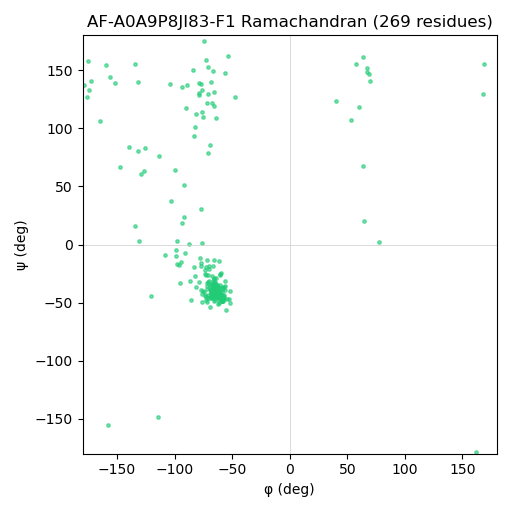8.120 1.00 90.00 93 PHE A C 1
ATOM 755 O O . PHE A 1 93 ? 15.775 -2.663 -7.383 1.00 90.00 93 PHE A O 1
ATOM 762 N N . LEU A 1 94 ? 17.192 -4.231 -8.144 1.00 90.69 94 LEU A N 1
ATOM 763 C CA . LEU A 1 94 ? 16.697 -5.306 -7.278 1.00 90.69 94 LEU A CA 1
ATOM 764 C C . LEU A 1 94 ? 17.015 -5.039 -5.799 1.00 90.69 94 LEU A C 1
ATOM 766 O O . LEU A 1 94 ? 16.152 -5.245 -4.944 1.00 90.69 94 LEU A O 1
ATOM 770 N N . GLN A 1 95 ? 18.207 -4.520 -5.489 1.00 93.81 95 GLN A N 1
ATOM 771 C CA . GLN A 1 95 ? 18.597 -4.135 -4.131 1.00 93.81 95 GLN A CA 1
ATOM 772 C C . GLN A 1 95 ? 17.762 -2.955 -3.608 1.00 93.81 95 GLN A C 1
ATOM 774 O O . GLN A 1 95 ? 17.286 -2.991 -2.469 1.00 93.81 95 GLN A O 1
ATOM 779 N N . ALA A 1 96 ? 17.531 -1.931 -4.437 1.00 92.31 96 ALA A N 1
ATOM 780 C CA . ALA A 1 96 ? 16.661 -0.806 -4.093 1.00 92.31 96 ALA A CA 1
ATOM 781 C C . ALA A 1 96 ? 15.221 -1.271 -3.821 1.00 92.31 96 ALA A C 1
ATOM 783 O O . ALA A 1 96 ? 14.618 -0.871 -2.826 1.00 92.31 96 ALA A O 1
ATOM 784 N N . LEU A 1 97 ? 14.694 -2.175 -4.653 1.00 91.81 97 LEU A N 1
ATOM 785 C CA . LEU A 1 97 ? 13.368 -2.764 -4.470 1.00 91.81 97 LEU A CA 1
ATOM 786 C C . LEU A 1 97 ? 13.271 -3.622 -3.195 1.00 91.81 97 LEU A C 1
ATOM 788 O O . LEU A 1 97 ? 12.247 -3.575 -2.515 1.00 91.81 97 LEU A O 1
ATOM 792 N N . HIS A 1 98 ? 14.327 -4.360 -2.832 1.00 92.69 98 HIS A N 1
ATOM 793 C CA . HIS A 1 98 ? 14.393 -5.092 -1.562 1.00 92.69 98 HIS A CA 1
ATOM 794 C C . HIS A 1 98 ? 14.335 -4.138 -0.362 1.00 92.69 98 HIS A C 1
ATOM 796 O O . HIS A 1 98 ? 13.471 -4.283 0.500 1.00 92.69 98 HIS A O 1
ATOM 802 N N . THR A 1 99 ? 15.192 -3.114 -0.366 1.00 94.31 99 THR A N 1
ATOM 803 C CA . THR A 1 99 ? 15.278 -2.103 0.703 1.00 94.31 99 THR A CA 1
ATOM 804 C C . THR A 1 99 ? 13.940 -1.381 0.891 1.00 94.31 99 THR A C 1
ATOM 806 O O . THR A 1 99 ? 13.450 -1.255 2.010 1.00 94.31 99 THR A O 1
ATOM 809 N N . LEU A 1 100 ? 13.297 -0.974 -0.209 1.00 92.69 100 LEU A N 1
ATOM 810 C CA . LEU A 1 100 ? 11.987 -0.318 -0.195 1.00 92.69 100 LEU A CA 1
ATOM 811 C C . LEU A 1 100 ? 10.881 -1.230 0.365 1.00 92.69 100 LEU A C 1
ATOM 813 O O . LEU A 1 100 ? 9.949 -0.763 1.025 1.00 92.69 100 LEU A O 1
ATOM 817 N N . LYS A 1 101 ? 10.962 -2.538 0.097 1.00 91.88 101 LYS A N 1
ATOM 818 C CA . LYS A 1 101 ? 10.022 -3.520 0.642 1.00 91.88 101 LYS A CA 1
ATOM 819 C C . LYS A 1 101 ? 10.196 -3.664 2.154 1.00 91.88 101 LYS A C 1
ATOM 821 O O . LYS A 1 101 ? 9.200 -3.628 2.873 1.00 91.88 101 LYS A O 1
ATOM 826 N N . GLU A 1 102 ? 11.436 -3.776 2.630 1.00 93.44 102 GLU A N 1
ATOM 827 C CA . GLU A 1 102 ? 11.756 -3.830 4.062 1.00 93.44 102 GLU A CA 1
ATOM 828 C C . GLU A 1 102 ? 11.294 -2.559 4.789 1.00 93.44 102 GLU A C 1
ATOM 830 O O . GLU A 1 102 ? 10.641 -2.654 5.826 1.00 93.44 102 GLU A O 1
ATOM 835 N N . GLU A 1 103 ? 11.537 -1.374 4.219 1.00 92.44 103 GLU A N 1
ATOM 836 C CA . GLU A 1 103 ? 11.061 -0.094 4.761 1.00 92.44 103 GLU A CA 1
ATOM 837 C C . GLU A 1 103 ? 9.527 -0.064 4.885 1.00 92.44 103 GLU A C 1
ATOM 839 O O . GLU A 1 103 ? 8.996 0.238 5.957 1.00 92.44 103 GLU A O 1
ATOM 844 N N . LYS A 1 104 ? 8.796 -0.479 3.838 1.00 90.19 104 LYS A N 1
ATOM 845 C CA . LYS A 1 104 ? 7.324 -0.555 3.863 1.00 90.19 104 LYS A CA 1
ATOM 846 C C . LYS A 1 104 ? 6.801 -1.564 4.894 1.00 90.19 104 LYS A C 1
ATOM 848 O O . LYS A 1 104 ? 5.761 -1.325 5.515 1.00 90.19 104 LYS A O 1
ATOM 853 N N . GLU A 1 105 ? 7.485 -2.692 5.084 1.00 91.56 105 GLU A N 1
ATOM 854 C CA . GLU A 1 105 ? 7.130 -3.679 6.111 1.00 91.56 105 GLU A CA 1
ATOM 855 C C . GLU A 1 105 ? 7.382 -3.139 7.529 1.00 91.56 105 GLU A C 1
ATOM 857 O O . GLU A 1 105 ? 6.516 -3.288 8.397 1.00 91.56 105 GLU A O 1
ATOM 862 N N . LEU A 1 106 ? 8.502 -2.442 7.755 1.00 93.06 106 LEU A N 1
ATOM 863 C CA . LEU A 1 106 ? 8.834 -1.785 9.024 1.00 93.06 106 LEU A CA 1
ATOM 864 C C . LEU A 1 106 ? 7.838 -0.672 9.381 1.00 93.06 106 LEU A C 1
ATOM 866 O O . LEU A 1 106 ? 7.346 -0.635 10.513 1.00 93.06 106 LEU A O 1
ATOM 870 N N . ASP A 1 107 ? 7.472 0.183 8.426 1.00 91.06 107 ASP A N 1
ATOM 871 C CA . ASP A 1 107 ? 6.432 1.200 8.619 1.00 91.06 107 ASP A CA 1
ATOM 872 C C . ASP A 1 107 ? 5.070 0.564 8.925 1.00 91.06 107 ASP A C 1
ATOM 874 O O . ASP A 1 107 ? 4.375 0.989 9.851 1.00 91.06 107 ASP A O 1
ATOM 878 N N . GLY A 1 108 ? 4.717 -0.523 8.232 1.00 90.94 108 GLY A N 1
ATOM 879 C CA . GLY A 1 108 ? 3.503 -1.291 8.511 1.00 90.94 108 GLY A CA 1
ATOM 880 C C . GLY A 1 108 ? 3.489 -1.955 9.896 1.00 90.94 108 GLY A C 1
ATOM 881 O O . GLY A 1 108 ? 2.416 -2.148 10.472 1.00 90.94 108 GLY A O 1
ATOM 882 N N . ILE A 1 109 ? 4.649 -2.305 10.461 1.00 93.94 109 ILE A N 1
ATOM 883 C CA . ILE A 1 109 ? 4.780 -2.769 11.854 1.00 93.94 109 ILE A CA 1
ATOM 884 C C . ILE A 1 109 ? 4.612 -1.590 12.822 1.00 93.94 109 ILE A C 1
ATOM 886 O O . ILE A 1 109 ? 3.866 -1.695 13.798 1.00 93.94 109 ILE A O 1
ATOM 890 N N . ARG A 1 110 ? 5.251 -0.453 12.530 1.00 93.38 110 ARG A N 1
ATOM 891 C CA . ARG A 1 110 ? 5.216 0.764 13.352 1.00 93.38 110 ARG A CA 1
ATOM 892 C C . ARG A 1 110 ? 3.812 1.362 13.459 1.00 93.38 110 ARG A C 1
ATOM 894 O O . ARG A 1 110 ? 3.387 1.730 14.554 1.00 93.38 110 ARG A O 1
ATOM 901 N N . GLU A 1 111 ? 3.073 1.408 12.350 1.00 92.75 111 GLU A N 1
ATOM 902 C CA . GLU A 1 111 ? 1.675 1.850 12.313 1.00 92.75 111 GLU A CA 1
ATOM 903 C C . GLU A 1 111 ? 0.786 0.931 13.164 1.00 92.75 111 GLU A C 1
ATOM 905 O O . GLU A 1 111 ? 0.015 1.416 13.994 1.00 92.75 111 GLU A O 1
ATOM 910 N N . LYS A 1 112 ? 0.951 -0.397 13.050 1.00 94.06 112 LYS A N 1
ATOM 911 C CA . LYS A 1 112 ? 0.220 -1.375 13.876 1.00 94.06 112 LYS A CA 1
ATOM 912 C C . LYS A 1 112 ? 0.526 -1.229 15.364 1.00 94.06 112 LYS A C 1
ATOM 914 O O . LYS A 1 112 ? -0.391 -1.347 16.174 1.00 94.06 112 LYS A O 1
ATOM 919 N N . GLU A 1 113 ? 1.776 -0.972 15.747 1.00 94.38 113 GLU A N 1
ATOM 920 C CA . GLU A 1 113 ? 2.120 -0.748 17.155 1.00 94.38 113 GLU A CA 1
ATOM 921 C C . GLU A 1 113 ? 1.476 0.541 17.691 1.00 94.38 113 GLU A C 1
ATOM 923 O O . GLU A 1 113 ? 0.873 0.534 18.768 1.00 94.38 113 GLU A O 1
ATOM 928 N N . LEU A 1 114 ? 1.533 1.631 16.919 1.00 94.69 114 LEU A N 1
ATOM 929 C CA . LEU A 1 114 ? 0.892 2.900 17.269 1.00 94.69 114 LEU A CA 1
ATOM 930 C C . LEU A 1 114 ? -0.635 2.759 17.372 1.00 94.69 114 LEU A C 1
ATOM 932 O O . LEU A 1 114 ? -1.252 3.337 18.268 1.00 94.69 114 LEU A O 1
ATOM 936 N N . GLN A 1 115 ? -1.253 1.986 16.477 1.00 93.75 115 GLN A N 1
ATOM 937 C CA . GLN A 1 115 ? -2.681 1.688 16.519 1.00 93.75 115 GLN A CA 1
ATOM 938 C C . GLN A 1 115 ? -3.037 0.861 17.761 1.00 93.75 115 GLN A C 1
ATOM 940 O O . GLN A 1 115 ? -3.967 1.219 18.480 1.00 93.75 115 GLN A O 1
ATOM 945 N N . ARG A 1 116 ? -2.250 -0.177 18.084 1.00 95.25 116 ARG A N 1
ATOM 946 C CA . ARG A 1 116 ? -2.470 -1.004 19.281 1.00 95.25 116 ARG A CA 1
ATOM 947 C C . ARG A 1 116 ? -2.404 -0.175 20.565 1.00 95.25 116 ARG A C 1
ATOM 949 O O . ARG A 1 116 ? -3.279 -0.313 21.411 1.00 95.25 116 ARG A O 1
ATOM 956 N N . ARG A 1 117 ? -1.429 0.737 20.680 1.00 95.06 117 ARG A N 1
ATOM 957 C CA . ARG A 1 117 ? -1.310 1.672 21.818 1.00 95.06 117 ARG A CA 1
ATOM 958 C C . ARG A 1 117 ? -2.533 2.597 21.943 1.00 95.06 117 ARG A C 1
ATOM 960 O O . ARG A 1 117 ? -3.021 2.805 23.050 1.00 95.06 117 ARG A O 1
ATOM 967 N N . GLN A 1 118 ? -3.057 3.115 20.828 1.00 95.00 118 GLN A N 1
ATOM 968 C CA . GLN A 1 118 ? -4.275 3.943 20.823 1.00 95.00 118 GLN A CA 1
ATOM 969 C C . GLN A 1 118 ? -5.530 3.147 21.216 1.00 95.00 118 GLN A C 1
ATOM 971 O O . GLN A 1 118 ? -6.356 3.637 21.990 1.00 95.00 118 GLN A O 1
ATOM 976 N N . ASP A 1 119 ? -5.672 1.914 20.723 1.00 95.31 119 ASP A N 1
ATOM 977 C CA . ASP A 1 119 ? -6.785 1.032 21.081 1.00 95.31 119 ASP A CA 1
ATOM 978 C C . ASP A 1 119 ? -6.726 0.613 22.559 1.00 95.31 119 ASP A C 1
ATOM 980 O O . ASP A 1 119 ? -7.759 0.611 23.233 1.00 95.31 119 ASP A O 1
ATOM 984 N N . GLU A 1 120 ? -5.531 0.322 23.087 1.00 95.75 120 GLU A N 1
ATOM 985 C CA . GLU A 1 120 ? -5.282 0.066 24.512 1.00 95.75 120 GLU A CA 1
ATOM 986 C C . GLU A 1 120 ? -5.692 1.276 25.376 1.00 95.75 120 GLU A C 1
ATOM 988 O O . GLU A 1 120 ? -6.457 1.107 26.329 1.00 95.75 120 GLU A O 1
ATOM 993 N N . GLU A 1 121 ? -5.284 2.502 25.024 1.00 95.31 121 GLU A N 1
ATOM 994 C CA . GLU A 1 121 ? -5.678 3.717 25.758 1.00 95.31 121 GLU A CA 1
ATOM 995 C C . GLU A 1 121 ? -7.203 3.949 25.708 1.00 95.31 121 GLU A C 1
ATOM 997 O O . GLU A 1 121 ? -7.841 4.237 26.726 1.00 95.31 121 GLU A O 1
ATOM 1002 N N . MET A 1 122 ? -7.828 3.763 24.540 1.00 94.31 122 MET A N 1
ATOM 1003 C CA . MET A 1 122 ? -9.278 3.912 24.381 1.00 94.31 122 MET A CA 1
ATOM 1004 C C . MET A 1 122 ? -10.062 2.832 25.148 1.00 94.31 122 MET A C 1
ATOM 1006 O O . MET A 1 122 ? -11.183 3.075 25.604 1.00 94.31 122 MET A O 1
ATOM 1010 N N . GLN A 1 123 ? -9.512 1.625 25.298 1.00 94.19 123 GLN A N 1
ATOM 1011 C CA . GLN A 1 123 ? -10.090 0.580 26.147 1.00 94.19 123 GLN A CA 1
ATOM 1012 C C . GLN A 1 123 ? -9.941 0.909 27.637 1.00 94.19 123 GLN A C 1
ATOM 1014 O O . GLN A 1 123 ? -10.924 0.787 28.369 1.00 94.19 123 GLN A O 1
ATOM 1019 N N . GLN A 1 124 ? -8.775 1.392 28.079 1.00 94.94 124 GLN A N 1
ATOM 1020 C CA . GLN A 1 124 ? -8.555 1.806 29.470 1.00 94.94 124 GLN A CA 1
ATOM 1021 C C . GLN A 1 124 ? -9.524 2.919 29.889 1.00 94.94 124 GLN A C 1
ATOM 1023 O O . GLN A 1 124 ? -10.218 2.766 30.894 1.00 94.94 124 GLN A O 1
ATOM 1028 N N . ARG A 1 125 ? -9.672 3.974 29.073 1.00 94.81 125 ARG A N 1
ATOM 1029 C CA . ARG A 1 125 ? -10.638 5.062 29.323 1.00 94.81 125 ARG A CA 1
ATOM 1030 C C . ARG A 1 125 ? -12.079 4.547 29.443 1.00 94.81 125 ARG A C 1
ATOM 1032 O O . ARG A 1 125 ? -12.795 4.940 30.359 1.00 94.81 125 ARG A O 1
ATOM 1039 N N . ARG A 1 126 ? -12.501 3.621 28.570 1.00 93.88 126 ARG A N 1
ATOM 1040 C CA . ARG A 1 126 ? -13.844 3.006 28.635 1.00 93.88 126 ARG A CA 1
ATOM 1041 C C . ARG A 1 126 ? -14.056 2.171 29.902 1.00 93.88 126 ARG A C 1
ATOM 1043 O O . ARG A 1 126 ? -15.125 2.250 30.501 1.00 93.88 126 ARG A O 1
ATOM 1050 N N . LEU A 1 127 ? -13.051 1.402 30.323 1.00 96.00 127 LEU A N 1
ATOM 1051 C CA . LEU A 1 127 ? -13.100 0.617 31.562 1.00 96.00 127 LEU A CA 1
ATOM 1052 C C . LEU A 1 127 ? -13.145 1.515 32.808 1.00 96.00 127 LEU A C 1
ATOM 1054 O O . LEU A 1 127 ? -13.865 1.210 33.758 1.00 96.00 127 LEU A O 1
ATOM 1058 N N . GLU A 1 128 ? -12.411 2.628 32.809 1.00 94.81 128 GLU A N 1
ATOM 1059 C CA . GLU A 1 128 ? -12.432 3.607 33.897 1.00 94.81 128 GLU A CA 1
ATOM 1060 C C . GLU A 1 128 ? -13.792 4.318 34.000 1.00 94.81 128 GLU A C 1
ATOM 1062 O O . GLU A 1 128 ? -14.361 4.397 35.091 1.00 94.81 128 GLU A O 1
ATOM 1067 N N . GLU A 1 129 ? -14.375 4.745 32.875 1.00 94.50 129 GLU A N 1
ATOM 1068 C CA . GLU A 1 129 ? -15.728 5.316 32.839 1.00 94.50 129 GLU A CA 1
ATOM 1069 C C . GLU A 1 129 ? -16.803 4.317 33.298 1.00 94.50 129 GLU A C 1
ATOM 1071 O O . GLU A 1 129 ? -17.696 4.691 34.064 1.00 94.50 129 GLU A O 1
ATOM 1076 N N . GLU A 1 130 ? -16.720 3.042 32.895 1.00 94.00 130 GLU A N 1
ATOM 1077 C CA . GLU A 1 130 ? -17.650 2.010 33.370 1.00 94.00 130 GLU A CA 1
ATOM 1078 C C . GLU A 1 130 ? -17.508 1.786 34.882 1.00 94.00 130 GLU A C 1
ATOM 1080 O O . GLU A 1 130 ? -18.515 1.729 35.597 1.00 94.00 130 GLU A O 1
ATOM 1085 N N . ARG A 1 131 ? -16.270 1.718 35.396 1.00 94.62 131 ARG A N 1
ATOM 1086 C CA . ARG A 1 131 ? -16.007 1.612 36.838 1.00 94.62 131 ARG A CA 1
ATOM 1087 C C . ARG A 1 131 ? -16.590 2.798 37.598 1.00 94.62 131 ARG A C 1
ATOM 1089 O O . ARG A 1 131 ? -17.328 2.568 38.556 1.00 94.62 131 ARG A O 1
ATOM 1096 N N . ARG A 1 132 ? -16.336 4.032 37.147 1.00 94.19 132 ARG A N 1
ATOM 1097 C CA . ARG A 1 132 ? -16.858 5.246 37.791 1.00 94.19 132 ARG A CA 1
ATOM 1098 C C . ARG A 1 132 ? -18.385 5.259 37.788 1.00 94.19 132 ARG A C 1
ATOM 1100 O O . ARG A 1 132 ? -18.994 5.439 38.835 1.00 94.19 132 ARG A O 1
ATOM 1107 N N . ARG A 1 133 ? -19.021 4.937 36.656 1.00 93.81 133 ARG A N 1
ATOM 1108 C CA . ARG A 1 133 ? -20.487 4.848 36.544 1.00 93.81 133 ARG A CA 1
ATOM 1109 C C . ARG A 1 133 ? -21.091 3.763 37.446 1.00 93.81 133 ARG A C 1
ATOM 1111 O O . ARG A 1 133 ? -22.180 3.943 37.988 1.00 93.81 133 ARG A O 1
ATOM 1118 N N . LYS A 1 134 ? -20.403 2.631 37.619 1.00 94.69 134 LYS A N 1
ATOM 1119 C CA . LYS A 1 134 ? -20.822 1.533 38.508 1.00 94.69 134 LYS A CA 1
ATOM 1120 C C . LYS A 1 134 ? -20.678 1.897 39.988 1.00 94.69 134 LYS A C 1
ATOM 1122 O O . LYS A 1 134 ? -21.480 1.444 40.802 1.00 94.69 134 LYS A O 1
ATOM 1127 N N . GLU A 1 135 ? -19.683 2.706 40.331 1.00 93.06 135 GLU A N 1
ATOM 1128 C CA . GLU A 1 135 ? -19.483 3.256 41.672 1.00 93.06 135 GLU A CA 1
ATOM 1129 C C . GLU A 1 135 ? -20.512 4.351 41.995 1.00 93.06 135 GLU A C 1
ATOM 1131 O O . GLU A 1 135 ? -21.201 4.252 43.010 1.00 93.06 135 GLU A O 1
ATOM 1136 N N . GLU A 1 136 ? -20.726 5.304 41.080 1.00 93.12 136 GLU A N 1
ATOM 1137 C CA . GLU A 1 136 ? -21.787 6.321 41.148 1.00 93.12 136 GLU A CA 1
ATOM 1138 C C . GLU A 1 136 ? -23.171 5.671 41.366 1.00 93.12 136 GLU A C 1
ATOM 1140 O O . GLU A 1 136 ? -23.905 6.059 42.277 1.00 93.12 136 GLU A O 1
ATOM 1145 N N . ALA A 1 137 ? -23.502 4.618 40.606 1.00 93.12 137 ALA A N 1
ATOM 1146 C CA . ALA A 1 137 ? -24.765 3.888 40.748 1.00 93.12 137 ALA A CA 1
ATOM 1147 C C . ALA A 1 137 ? -24.911 3.165 42.102 1.00 93.12 137 ALA A C 1
ATOM 1149 O O . ALA A 1 137 ? -26.008 3.124 42.663 1.00 93.12 137 ALA A O 1
ATOM 1150 N N . ARG A 1 138 ? -23.820 2.614 42.657 1.00 92.75 138 ARG A N 1
ATOM 1151 C CA . ARG A 1 138 ? -23.820 2.011 44.003 1.00 92.75 138 ARG A CA 1
ATOM 1152 C C . ARG A 1 138 ? -24.035 3.067 45.085 1.00 92.75 138 ARG A C 1
ATOM 1154 O O . ARG A 1 138 ? -24.854 2.854 45.975 1.00 92.75 138 ARG A O 1
ATOM 1161 N N . ALA A 1 139 ? -23.362 4.212 44.975 1.00 93.19 139 ALA A N 1
ATOM 1162 C CA . ALA A 1 139 ? -23.512 5.323 45.908 1.00 93.19 139 ALA A CA 1
ATOM 1163 C C . ALA A 1 139 ? -24.926 5.938 45.865 1.00 93.19 139 ALA A C 1
ATOM 1165 O O . ALA A 1 139 ? -25.481 6.269 46.914 1.00 93.19 139 ALA A O 1
ATOM 1166 N N . GLU A 1 140 ? -25.552 6.055 44.685 1.00 90.94 140 GLU A N 1
ATOM 1167 C CA . GLU A 1 140 ? -26.956 6.483 44.578 1.00 90.94 140 GLU A CA 1
ATOM 1168 C C . GLU A 1 140 ? -27.907 5.451 45.203 1.00 90.94 140 GLU A C 1
ATOM 1170 O O . GLU A 1 140 ? -28.814 5.822 45.951 1.00 90.94 140 GLU A O 1
ATOM 1175 N N . GLN A 1 141 ? -27.692 4.153 44.953 1.00 89.81 141 GLN A N 1
ATOM 1176 C CA . GLN A 1 141 ? -28.518 3.091 45.533 1.00 89.81 141 GLN A CA 1
ATOM 1177 C C . GLN A 1 141 ? -28.418 3.057 47.067 1.00 89.81 141 GLN A C 1
ATOM 1179 O O . GLN A 1 141 ? -29.432 2.868 47.741 1.00 89.81 141 GLN A O 1
ATOM 1184 N N . GLU A 1 142 ? -27.229 3.284 47.628 1.00 87.88 142 GLU A N 1
ATOM 1185 C CA . GLU A 1 142 ? -27.042 3.378 49.076 1.00 87.88 142 GLU A CA 1
ATOM 1186 C C . GLU A 1 142 ? -27.721 4.624 49.664 1.00 87.88 142 GLU A C 1
ATOM 1188 O O . GLU A 1 142 ? -28.448 4.507 50.651 1.00 87.88 142 GLU A O 1
ATOM 1193 N N . LYS A 1 143 ? -27.574 5.798 49.030 1.00 88.62 143 LYS A N 1
ATOM 1194 C CA . LYS A 1 143 ? -28.280 7.025 49.443 1.00 88.62 143 LYS A CA 1
ATOM 1195 C C . LYS A 1 143 ? -29.797 6.840 49.436 1.00 88.62 143 LYS A C 1
ATOM 1197 O O . LYS A 1 143 ? -30.436 7.123 50.444 1.00 88.62 143 LYS A O 1
ATOM 1202 N N . ARG A 1 144 ? -30.362 6.285 48.356 1.00 85.94 144 ARG A N 1
ATOM 1203 C CA . ARG A 1 144 ? -31.800 5.966 48.255 1.00 85.94 144 ARG A CA 1
ATOM 1204 C C . ARG A 1 144 ? -32.270 5.015 49.352 1.00 85.94 144 ARG A C 1
ATOM 1206 O O . ARG A 1 144 ? -33.389 5.156 49.835 1.00 85.94 144 ARG A O 1
ATOM 1213 N N . ARG A 1 145 ? -31.442 4.037 49.735 1.00 84.50 145 ARG A N 1
ATOM 1214 C CA . ARG A 1 145 ? -31.766 3.093 50.810 1.00 84.50 145 ARG A CA 1
ATOM 1215 C C . ARG A 1 145 ? -31.789 3.785 52.175 1.00 84.50 145 ARG A C 1
ATOM 1217 O O . ARG A 1 145 ? -32.748 3.580 52.906 1.00 84.50 145 ARG A O 1
ATOM 1224 N N . ARG A 1 146 ? -30.802 4.638 52.478 1.00 81.94 146 ARG A N 1
ATOM 1225 C CA . ARG A 1 146 ? -30.779 5.448 53.712 1.00 81.94 146 ARG A CA 1
ATOM 1226 C C . ARG A 1 146 ? -31.973 6.412 53.778 1.00 81.94 146 ARG A C 1
ATOM 1228 O O . ARG A 1 146 ? -32.680 6.431 54.775 1.00 81.94 146 ARG A O 1
ATOM 1235 N N . GLU A 1 147 ? -32.275 7.123 52.690 1.00 81.75 147 GLU A N 1
ATOM 1236 C CA . GLU A 1 147 ? -33.413 8.060 52.615 1.00 81.75 147 GLU A CA 1
ATOM 1237 C C . GLU A 1 147 ? -34.782 7.356 52.748 1.00 81.75 147 GLU A C 1
ATOM 1239 O O . GLU A 1 147 ? -35.730 7.914 53.304 1.00 81.75 147 GLU A O 1
ATOM 1244 N N . ALA A 1 148 ? -34.900 6.111 52.273 1.00 77.94 148 ALA A N 1
ATOM 1245 C CA . ALA A 1 148 ? -36.097 5.290 52.466 1.00 77.94 148 ALA A CA 1
ATOM 1246 C C . ALA A 1 148 ? -36.259 4.779 53.912 1.00 77.94 148 ALA A C 1
ATOM 1248 O O . ALA A 1 148 ? -37.384 4.522 54.336 1.00 77.94 148 ALA A O 1
ATOM 1249 N N . GLU A 1 149 ? -35.157 4.637 54.651 1.00 73.31 149 GLU A N 1
ATOM 1250 C CA . GLU A 1 149 ? -35.115 4.176 56.044 1.00 73.31 149 GLU A CA 1
ATOM 1251 C C . GLU A 1 149 ? -35.310 5.343 57.037 1.00 73.31 149 GLU A C 1
ATOM 1253 O O . GLU A 1 149 ? -35.960 5.174 58.066 1.00 73.31 149 GLU A O 1
ATOM 1258 N N . GLU A 1 150 ? -34.862 6.555 56.685 1.00 66.31 150 GLU A N 1
ATOM 1259 C CA . GLU A 1 150 ? -35.058 7.785 57.474 1.00 66.31 150 GLU A CA 1
ATOM 1260 C C . GLU A 1 150 ? -36.460 8.412 57.356 1.00 66.31 150 GLU A C 1
ATOM 1262 O O . GLU A 1 150 ? -36.792 9.290 58.152 1.00 66.31 150 GLU A O 1
ATOM 1267 N N . ARG A 1 151 ? -37.318 7.988 56.414 1.00 57.94 151 ARG A N 1
ATOM 1268 C CA . ARG A 1 151 ? -38.712 8.472 56.334 1.00 57.94 151 ARG A CA 1
ATOM 1269 C C . ARG A 1 151 ? -39.589 7.831 57.422 1.00 57.94 151 ARG A C 1
ATOM 1271 O O . ARG A 1 151 ? -39.959 6.662 57.282 1.00 57.94 151 ARG A O 1
ATOM 1278 N N . PRO A 1 152 ? -40.042 8.573 58.455 1.00 52.72 152 PRO A N 1
ATOM 1279 C CA . PRO A 1 152 ? -40.952 8.023 59.448 1.00 52.72 152 PRO A CA 1
ATOM 1280 C C . PRO A 1 152 ? -42.336 7.811 58.830 1.00 52.72 152 PRO A C 1
ATOM 1282 O O . PRO A 1 152 ? -42.756 8.526 57.917 1.00 52.72 152 PRO A O 1
ATOM 1285 N N . ARG A 1 153 ? -43.091 6.850 59.368 1.00 54.78 153 ARG A N 1
ATOM 1286 C CA . ARG A 1 153 ? -44.463 6.542 58.938 1.00 54.78 153 ARG A CA 1
ATOM 1287 C C . ARG A 1 153 ? -45.450 7.649 59.347 1.00 54.78 153 ARG A C 1
ATOM 1289 O O . ARG A 1 153 ? -46.207 7.477 60.295 1.00 54.78 153 ARG A O 1
ATOM 1296 N N . THR A 1 154 ? -45.496 8.758 58.611 1.00 50.34 154 THR A N 1
ATOM 1297 C CA . THR A 1 154 ? -46.480 9.848 58.795 1.00 50.34 154 THR A CA 1
ATOM 1298 C C . THR A 1 154 ? -47.598 9.830 57.744 1.00 50.34 154 THR A C 1
ATOM 1300 O O . THR A 1 154 ? -48.107 10.864 57.321 1.00 50.34 154 THR A O 1
ATOM 1303 N N . ALA A 1 155 ? -48.041 8.631 57.352 1.00 49.16 155 ALA A N 1
ATOM 1304 C CA . ALA A 1 155 ? -49.246 8.414 56.548 1.00 49.16 155 ALA A CA 1
ATOM 1305 C C . ALA A 1 155 ? -50.428 7.996 57.447 1.00 49.16 155 ALA A C 1
ATOM 1307 O O . ALA A 1 155 ? -50.931 6.879 57.363 1.00 49.16 155 ALA A O 1
ATOM 1308 N N . GLY A 1 156 ? -50.841 8.899 58.341 1.00 39.44 156 GLY A N 1
ATOM 1309 C CA . GLY A 1 156 ? -51.972 8.723 59.258 1.00 39.44 156 GLY A CA 1
ATOM 1310 C C . GLY A 1 156 ? -52.879 9.948 59.212 1.00 39.44 156 GLY A C 1
ATOM 1311 O O . GLY A 1 156 ? -52.754 10.844 60.040 1.00 39.44 156 GLY A O 1
ATOM 1312 N N . SER A 1 157 ? -53.744 10.017 58.198 1.00 39.44 157 SER A N 1
ATOM 1313 C CA . SER A 1 157 ? -54.597 11.181 57.934 1.00 39.44 157 SER A CA 1
ATOM 1314 C C . SER A 1 157 ? -55.600 11.412 59.072 1.00 39.44 157 SER A C 1
ATOM 1316 O O . SER A 1 157 ? -56.555 10.652 59.227 1.00 39.44 157 SER A O 1
ATOM 1318 N N . GLN A 1 158 ? -55.394 12.468 59.865 1.00 43.19 158 GLN A N 1
ATOM 1319 C CA . GLN A 1 158 ? -56.402 12.956 60.804 1.00 43.19 158 GLN A CA 1
ATOM 1320 C C . GLN A 1 158 ? -57.298 13.991 60.129 1.00 43.19 158 GLN A C 1
ATOM 1322 O O . GLN A 1 158 ? -56.870 15.069 59.723 1.00 43.19 158 GLN A O 1
ATOM 1327 N N . ASN A 1 159 ? -58.574 13.641 60.045 1.00 45.09 159 ASN A N 1
ATOM 1328 C CA . ASN A 1 159 ? -59.643 14.483 59.541 1.00 45.09 159 ASN A CA 1
ATOM 1329 C C . ASN A 1 159 ? -60.096 15.447 60.658 1.00 45.09 159 ASN A C 1
ATOM 1331 O O . ASN A 1 159 ? -60.656 14.967 61.645 1.00 45.09 159 ASN A O 1
ATOM 1335 N N . ARG A 1 160 ? -59.869 16.769 60.541 1.00 39.22 160 ARG A N 1
ATOM 1336 C CA . ARG A 1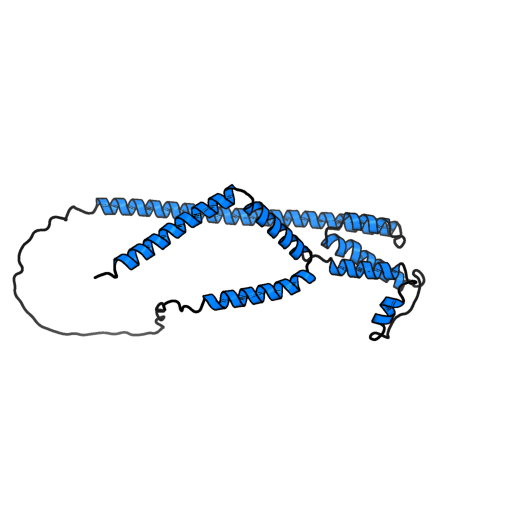 160 ? -60.523 17.796 61.392 1.00 39.22 160 ARG A CA 1
ATOM 1337 C C . ARG A 1 160 ? -60.415 19.237 60.852 1.00 39.22 160 ARG A C 1
ATOM 1339 O O . ARG A 1 160 ? -59.371 19.867 60.936 1.00 39.22 160 ARG A O 1
ATOM 1346 N N . THR A 1 161 ? -61.552 19.715 60.334 1.00 40.41 161 THR A N 1
ATOM 1347 C CA . THR A 1 161 ? -62.154 21.068 60.469 1.00 40.41 161 THR A CA 1
ATOM 1348 C C . THR A 1 161 ? -61.276 22.338 60.430 1.00 40.41 161 THR A C 1
ATOM 1350 O O . THR A 1 161 ? -60.466 22.541 61.332 1.00 40.41 161 THR A O 1
ATOM 1353 N N . PRO A 1 162 ? -61.555 23.293 59.514 1.00 50.66 162 PRO A N 1
ATOM 1354 C CA . PRO A 1 162 ? -60.981 24.634 59.548 1.00 50.66 162 PRO A CA 1
ATOM 1355 C C . PRO A 1 162 ? -61.822 25.620 60.380 1.00 50.66 162 PRO A C 1
ATOM 1357 O O . PRO A 1 162 ? -63.039 25.715 60.239 1.00 50.66 162 PRO A O 1
ATOM 1360 N N . SER A 1 163 ? -61.138 26.433 61.176 1.00 38.97 163 SER A N 1
ATOM 1361 C CA . SER A 1 163 ? -61.620 27.688 61.766 1.00 38.97 163 SER A CA 1
ATOM 1362 C C . SER A 1 163 ? -60.374 28.517 62.067 1.00 38.97 163 SER A C 1
ATOM 1364 O O . SER A 1 163 ? -59.392 27.940 62.519 1.00 38.97 163 SER A O 1
ATOM 1366 N N . ASN A 1 164 ? -60.285 29.830 61.958 1.00 35.16 164 ASN A N 1
ATOM 1367 C CA . ASN A 1 164 ? -61.126 30.955 61.553 1.00 35.16 164 ASN A CA 1
ATOM 1368 C C . ASN A 1 164 ? -60.284 32.170 62.014 1.00 35.16 164 ASN A C 1
ATOM 1370 O O . ASN A 1 164 ? -59.579 32.029 63.014 1.00 35.16 164 ASN A O 1
ATOM 1374 N N . SER A 1 165 ? -60.435 33.360 61.419 1.00 36.31 165 SER A N 1
ATOM 1375 C CA . SER A 1 165 ? -59.835 34.609 61.940 1.00 36.31 165 SER A CA 1
ATOM 1376 C C . SER A 1 165 ? -58.288 34.667 61.844 1.00 36.31 165 SER A C 1
ATOM 1378 O O . SER A 1 165 ? -57.595 33.671 61.990 1.00 36.31 165 SER A O 1
ATOM 1380 N N . SER A 1 166 ? -57.628 35.803 61.627 1.00 39.16 166 SER A N 1
ATOM 1381 C CA . SER A 1 166 ? -58.046 37.142 61.178 1.00 39.16 166 SER A CA 1
ATOM 1382 C C . SER A 1 166 ? -56.796 38.002 61.014 1.00 39.16 166 SER A C 1
ATOM 1384 O O . SER A 1 166 ? -55.855 37.804 61.775 1.00 39.16 166 SER A O 1
ATOM 1386 N N . ASN A 1 167 ? -56.899 39.065 60.209 1.00 37.56 167 ASN A N 1
ATOM 1387 C CA . ASN A 1 167 ? -56.107 40.296 60.345 1.00 37.56 167 ASN A CA 1
ATOM 1388 C C . ASN A 1 167 ? -54.573 40.204 60.155 1.00 37.56 167 ASN A C 1
ATOM 1390 O O . ASN A 1 167 ? -53.950 39.163 60.283 1.00 37.56 167 ASN A O 1
ATOM 1394 N N . ASN A 1 168 ? -53.882 41.316 59.908 1.00 39.53 168 ASN A N 1
ATOM 1395 C CA . ASN A 1 168 ? -54.210 42.427 59.007 1.00 39.53 168 ASN A CA 1
ATOM 1396 C C . ASN A 1 168 ? -52.897 43.171 58.708 1.00 39.53 168 ASN A C 1
ATOM 1398 O O . ASN A 1 168 ? -52.039 43.252 59.577 1.00 39.53 168 ASN A O 1
ATOM 1402 N N . ASN A 1 169 ? -52.857 43.837 57.555 1.00 39.72 169 ASN A N 1
ATOM 1403 C CA . ASN A 1 169 ? -52.182 45.120 57.355 1.00 39.72 169 ASN A CA 1
ATOM 1404 C C . ASN A 1 169 ? -50.634 45.218 57.385 1.00 39.72 169 ASN A C 1
ATOM 1406 O O . ASN A 1 169 ? -49.960 44.805 58.319 1.00 39.72 169 ASN A O 1
ATOM 1410 N N . SER A 1 170 ? -50.146 46.054 56.457 1.00 39.19 170 SER A N 1
ATOM 1411 C CA . SER A 1 170 ? -49.026 47.009 56.618 1.00 39.19 170 SER A CA 1
ATOM 1412 C C . SER A 1 170 ? -47.576 46.525 56.836 1.00 39.19 170 SER A C 1
ATOM 1414 O O . SER A 1 170 ? -47.323 45.564 57.540 1.00 39.19 170 SER A O 1
ATOM 1416 N N . ARG A 1 171 ? -46.535 47.242 56.372 1.00 37.88 171 ARG A N 1
ATOM 1417 C CA . ARG A 1 171 ? -46.348 48.213 55.257 1.00 37.88 171 ARG A CA 1
ATOM 1418 C C . ARG A 1 171 ? -44.865 48.624 55.282 1.00 37.88 171 ARG A C 1
ATOM 1420 O O . ARG A 1 171 ? -44.423 48.995 56.357 1.00 37.88 171 ARG A O 1
ATOM 1427 N N . ALA A 1 172 ? -44.194 48.716 54.125 1.00 36.47 172 ALA A N 1
ATOM 1428 C CA . ALA A 1 172 ? -42.885 49.386 53.942 1.00 36.47 172 ALA A CA 1
ATOM 1429 C C . ALA A 1 172 ? -41.707 48.864 54.818 1.00 36.47 172 ALA A C 1
ATOM 1431 O O . ALA A 1 172 ? -41.887 48.285 55.874 1.00 36.47 172 ALA A O 1
ATOM 1432 N N . GLY A 1 173 ? -40.441 49.008 54.440 1.00 35.72 173 GLY A N 1
ATOM 1433 C CA . GLY A 1 173 ? -39.815 49.641 53.280 1.00 35.72 173 GLY A CA 1
ATOM 1434 C C . GLY A 1 173 ? -38.333 49.898 53.601 1.00 35.72 173 GLY A C 1
ATOM 1435 O O . GLY A 1 173 ? -37.901 49.602 54.708 1.00 35.72 173 GLY A O 1
ATOM 1436 N N . GLN A 1 174 ? -37.594 50.499 52.658 1.00 41.59 174 GLN A N 1
ATOM 1437 C CA . GLN A 1 174 ? -36.188 50.937 52.801 1.00 41.59 174 GLN A CA 1
ATOM 1438 C C . GLN A 1 174 ? -35.107 49.840 52.970 1.00 41.59 174 GLN A C 1
ATOM 1440 O O . GLN A 1 174 ? -35.352 48.786 53.536 1.00 41.59 174 GLN A O 1
ATOM 1445 N N . THR A 1 175 ? -33.841 50.031 52.563 1.00 38.06 175 THR A N 1
ATOM 1446 C CA . THR A 1 175 ? -33.244 50.607 51.323 1.00 38.06 175 THR A CA 1
ATOM 1447 C C . THR A 1 175 ? -31.720 50.460 51.407 1.00 38.06 175 THR A C 1
ATOM 1449 O O . THR A 1 175 ? -31.141 50.982 52.353 1.00 38.06 175 THR A O 1
ATOM 1452 N N . ASN A 1 176 ? -31.077 49.869 50.392 1.00 39.38 176 ASN A N 1
ATOM 1453 C CA . ASN A 1 176 ? -29.862 50.350 49.688 1.00 39.38 176 ASN A CA 1
ATOM 1454 C C . ASN A 1 176 ? -29.302 49.208 48.808 1.00 39.38 176 ASN A C 1
ATOM 1456 O O . ASN A 1 176 ? -29.329 48.054 49.214 1.00 39.38 176 ASN A O 1
ATOM 1460 N N . ARG A 1 177 ? -29.007 49.425 47.513 1.00 38.84 177 ARG A N 1
ATOM 1461 C CA . ARG A 1 177 ? -27.770 50.033 46.950 1.00 38.84 177 ARG A CA 1
ATOM 1462 C C . ARG A 1 177 ? -26.522 49.209 47.338 1.00 38.84 177 ARG A C 1
ATOM 1464 O O . ARG A 1 177 ? -26.246 49.076 48.518 1.00 38.84 177 ARG A O 1
ATOM 1471 N N . ASN A 1 178 ? -25.749 48.632 46.408 1.00 41.62 178 ASN A N 1
ATOM 1472 C CA . ASN A 1 178 ? -25.379 49.152 45.080 1.00 41.62 178 ASN A CA 1
ATOM 1473 C C . ASN A 1 178 ? -25.491 48.161 43.894 1.00 41.62 178 ASN A C 1
ATOM 1475 O O . ASN A 1 178 ? -25.406 46.948 44.044 1.00 41.62 178 ASN A O 1
ATOM 1479 N N . GLN A 1 179 ? -25.652 48.756 42.706 1.00 43.94 179 GLN A N 1
ATOM 1480 C CA . GLN A 1 179 ? -25.505 48.204 41.342 1.00 43.94 179 GLN A CA 1
ATOM 1481 C C . GLN A 1 179 ? -24.012 48.012 40.960 1.00 43.94 179 GLN A C 1
ATOM 1483 O O . GLN A 1 179 ? -23.172 48.489 41.726 1.00 43.94 179 GLN A O 1
ATOM 1488 N N . PRO A 1 180 ? -23.635 47.424 39.792 1.00 47.03 180 PRO A N 1
ATOM 1489 C CA . PRO A 1 180 ? -24.425 47.008 38.611 1.00 47.03 180 PRO A CA 1
ATOM 1490 C C . PRO A 1 180 ? -24.396 45.453 38.431 1.00 47.03 180 PRO A C 1
ATOM 1492 O O . PRO A 1 180 ? -24.412 44.776 39.449 1.00 47.03 180 PRO A O 1
ATOM 1495 N N . ALA A 1 181 ? -24.448 44.754 37.279 1.00 35.81 181 ALA A N 1
ATOM 1496 C CA . ALA A 1 181 ? -24.339 45.106 35.854 1.00 35.81 181 ALA A CA 1
ATOM 1497 C C . ALA A 1 181 ? -24.998 44.067 34.892 1.00 35.81 181 ALA A C 1
ATOM 1499 O O . ALA A 1 181 ? -25.941 43.364 35.244 1.00 35.81 181 ALA A O 1
ATOM 1500 N N . SER A 1 182 ? -24.519 44.027 33.643 1.00 40.16 182 SER A N 1
ATOM 1501 C CA . SER A 1 182 ? -24.902 43.185 32.495 1.00 40.16 182 SER A CA 1
ATOM 1502 C C . SER A 1 182 ? -24.212 41.801 32.510 1.00 40.16 182 SER A C 1
ATOM 1504 O O . SER A 1 182 ? -23.092 41.678 32.987 1.00 40.16 182 SER A O 1
ATOM 1506 N N . ARG A 1 183 ? -24.785 40.707 31.972 1.00 39.53 183 ARG A N 1
ATOM 1507 C CA . ARG A 1 183 ? -24.980 40.469 30.523 1.00 39.53 183 ARG A CA 1
ATOM 1508 C C . ARG A 1 183 ? -25.823 39.199 30.243 1.00 39.53 183 ARG A C 1
ATOM 1510 O O . ARG A 1 183 ? -25.606 38.169 30.860 1.00 39.53 183 ARG A O 1
ATOM 1517 N N . ALA A 1 184 ? -26.709 39.290 29.242 1.00 40.47 184 ALA A N 1
ATOM 1518 C CA . ALA A 1 184 ? -27.350 38.208 28.462 1.00 40.47 184 ALA A CA 1
ATOM 1519 C C . ALA A 1 184 ? -28.097 37.047 29.179 1.00 40.47 184 ALA A C 1
ATOM 1521 O O . ALA A 1 184 ? -27.508 36.059 29.605 1.00 40.47 184 ALA A O 1
ATOM 1522 N N . LYS A 1 185 ? -29.441 37.068 29.107 1.00 41.59 185 LYS A N 1
ATOM 1523 C CA . LYS A 1 185 ? -30.275 35.849 29.179 1.00 41.59 185 LYS A CA 1
ATOM 1524 C C . LYS A 1 185 ? -30.270 35.134 27.821 1.00 41.59 185 LYS A C 1
ATOM 1526 O O . LYS A 1 185 ? -30.563 35.765 26.807 1.00 41.59 185 LYS A O 1
ATOM 1531 N N . ALA A 1 186 ? -30.012 33.826 27.798 1.00 47.78 186 ALA A N 1
ATOM 1532 C CA . ALA A 1 186 ? -30.183 33.002 26.599 1.00 47.78 186 ALA A CA 1
ATOM 1533 C C . ALA A 1 186 ? -31.673 32.637 26.378 1.00 47.78 186 ALA A C 1
ATOM 1535 O O . ALA A 1 186 ? -32.365 32.319 27.349 1.00 47.78 186 ALA A O 1
ATOM 1536 N N . PRO A 1 187 ? -32.194 32.659 25.135 1.00 44.41 187 PRO A N 1
ATOM 1537 C CA . PRO A 1 187 ? -33.596 32.348 24.866 1.00 44.41 187 PRO A CA 1
ATOM 1538 C C . PRO A 1 187 ? -33.865 30.835 24.873 1.00 44.41 187 PRO A C 1
ATOM 1540 O O . PRO A 1 187 ? -33.231 30.070 24.144 1.00 44.41 187 PRO A O 1
ATOM 1543 N N . GLN A 1 188 ? -34.867 30.404 25.644 1.00 46.69 188 GLN A N 1
ATOM 1544 C CA . GLN A 1 188 ? -35.382 29.034 25.584 1.00 46.69 188 GLN A CA 1
ATOM 1545 C C . GLN A 1 188 ? -36.040 28.769 24.221 1.00 46.69 188 GLN A C 1
ATOM 1547 O O . GLN A 1 188 ? -37.034 29.405 23.861 1.00 46.69 188 GLN A O 1
ATOM 1552 N N . LYS A 1 189 ? -35.511 27.800 23.467 1.00 43.00 189 LYS A N 1
ATOM 1553 C CA . LYS A 1 189 ? -36.126 27.335 22.218 1.00 43.00 189 LYS A CA 1
ATOM 1554 C C . LYS A 1 189 ? -37.324 26.438 22.538 1.00 43.00 189 LYS A C 1
ATOM 1556 O O . LYS A 1 189 ? -37.157 25.349 23.078 1.00 43.00 189 LYS A O 1
ATOM 1561 N N . LYS A 1 190 ? -38.527 26.896 22.184 1.00 41.84 190 LYS A N 1
ATOM 1562 C CA . LYS A 1 190 ? -39.750 26.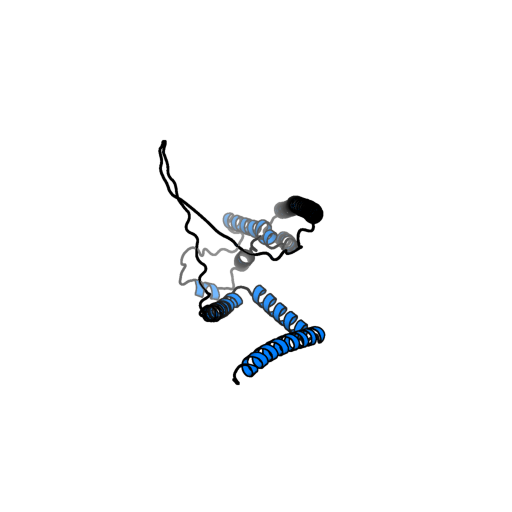080 22.209 1.00 41.84 190 LYS A CA 1
ATOM 1563 C C . LYS A 1 190 ? -39.665 24.998 21.125 1.00 41.84 190 LYS A C 1
ATOM 1565 O O . LYS A 1 190 ? -39.192 25.275 20.025 1.00 41.84 190 LYS A O 1
ATOM 1570 N N . ALA A 1 191 ? -40.125 23.787 21.432 1.00 45.16 191 ALA A N 1
ATOM 1571 C CA . ALA A 1 191 ? -40.201 22.699 20.462 1.00 45.16 191 ALA A CA 1
ATOM 1572 C C . ALA A 1 191 ? -41.392 22.898 19.507 1.00 45.16 191 ALA A C 1
ATOM 1574 O O . ALA A 1 191 ? -42.507 23.169 19.950 1.00 45.16 191 ALA A O 1
ATOM 1575 N N . THR A 1 192 ? -41.152 22.733 18.206 1.00 54.62 192 THR A N 1
ATOM 1576 C CA . THR A 1 192 ? -42.167 22.824 17.142 1.00 54.62 192 THR A CA 1
ATOM 1577 C C . THR A 1 192 ? -42.518 21.409 16.657 1.00 54.62 192 THR A C 1
ATOM 1579 O O . THR A 1 192 ? -41.597 20.605 16.490 1.00 54.62 192 THR A O 1
ATOM 1582 N N . PRO A 1 193 ? -43.798 21.063 16.414 1.00 52.03 193 PRO A N 1
ATOM 1583 C CA . PRO A 1 193 ? -44.170 19.728 15.938 1.00 52.03 193 PRO A CA 1
ATOM 1584 C C . PRO A 1 193 ? -43.648 19.442 14.512 1.00 52.03 193 PRO A C 1
ATOM 1586 O O . PRO A 1 193 ? -43.536 20.366 13.700 1.00 52.03 193 PRO A O 1
ATOM 1589 N N . PRO A 1 194 ? -43.339 18.174 14.171 1.00 51.56 194 PRO A N 1
ATOM 1590 C CA . PRO A 1 194 ? -42.770 17.817 12.874 1.00 51.56 194 PRO A CA 1
ATOM 1591 C C . PRO A 1 194 ? -43.787 17.953 11.728 1.00 51.56 194 PRO A C 1
ATOM 1593 O O . PRO A 1 194 ? -44.888 17.407 11.768 1.00 51.56 194 PRO A O 1
ATOM 1596 N N . SER A 1 195 ? -43.386 18.658 10.667 1.00 54.03 195 SER A N 1
ATOM 1597 C CA . SER A 1 195 ? -44.184 18.856 9.450 1.00 54.03 195 SER A CA 1
ATOM 1598 C C . SER A 1 195 ? -44.179 17.604 8.549 1.00 54.03 195 SER A C 1
ATOM 1600 O O . SER A 1 195 ? -43.108 17.040 8.310 1.00 54.03 195 SER A O 1
ATOM 1602 N N . PRO A 1 196 ? -45.318 17.191 7.951 1.00 53.81 196 PRO A N 1
ATOM 1603 C CA . PRO A 1 196 ? -45.449 15.939 7.190 1.00 53.81 196 PRO A CA 1
ATOM 1604 C C . PRO A 1 196 ? -44.848 15.990 5.766 1.00 53.81 196 PRO A C 1
ATOM 1606 O O . PRO A 1 196 ? -45.330 15.328 4.850 1.00 53.81 196 PRO A O 1
ATOM 1609 N N . ARG A 1 197 ? -43.794 16.787 5.543 1.00 53.06 197 ARG A N 1
ATOM 1610 C CA . ARG A 1 197 ? -43.127 16.943 4.232 1.00 53.06 197 ARG A CA 1
ATOM 1611 C C . ARG A 1 197 ? -41.847 16.112 4.072 1.00 53.06 197 ARG A C 1
ATOM 1613 O O . ARG A 1 197 ? -41.363 15.975 2.950 1.00 53.06 197 ARG A O 1
ATOM 1620 N N . ALA A 1 198 ? -41.347 15.501 5.149 1.00 53.50 198 ALA A N 1
ATOM 1621 C CA . ALA A 1 198 ? -40.106 14.717 5.157 1.00 53.50 198 ALA A CA 1
ATOM 1622 C C . ALA A 1 198 ? -40.107 13.507 4.197 1.00 53.50 198 ALA A C 1
ATOM 1624 O O . ALA A 1 198 ? -39.053 13.098 3.727 1.00 53.50 198 ALA A O 1
ATOM 1625 N N . ASN A 1 199 ? -41.272 12.958 3.843 1.00 54.00 199 ASN A N 1
ATOM 1626 C CA . ASN A 1 199 ? -41.335 11.749 3.013 1.00 54.00 199 ASN A CA 1
ATOM 1627 C C . ASN A 1 199 ? -41.072 12.015 1.518 1.00 54.00 199 ASN A C 1
ATOM 1629 O O . ASN A 1 199 ? -40.744 11.083 0.790 1.00 54.00 199 ASN A O 1
ATOM 1633 N N . ARG A 1 200 ? -41.186 13.266 1.037 1.00 54.00 200 ARG A N 1
ATOM 1634 C CA . ARG A 1 200 ? -40.910 13.603 -0.377 1.00 54.00 200 ARG A CA 1
ATOM 1635 C C . ARG A 1 200 ? -39.422 13.810 -0.674 1.00 54.00 200 ARG A C 1
ATOM 1637 O O . ARG A 1 200 ? -39.005 13.559 -1.800 1.00 54.00 200 ARG A O 1
ATOM 1644 N N . SER A 1 201 ? -38.614 14.216 0.309 1.00 58.84 201 SER A N 1
ATOM 1645 C CA . SER A 1 201 ? -37.167 14.381 0.105 1.00 58.84 201 SER A CA 1
ATOM 1646 C C . SER A 1 201 ? -36.442 13.043 -0.051 1.00 58.84 201 SER A C 1
ATOM 1648 O O . SER A 1 201 ? -35.500 12.973 -0.829 1.00 58.84 201 SER A O 1
ATOM 1650 N N . ILE A 1 202 ? -36.911 11.979 0.613 1.00 61.44 202 ILE A N 1
ATOM 1651 C CA . ILE A 1 202 ? -36.293 10.641 0.557 1.00 61.44 202 ILE A CA 1
ATOM 1652 C C . ILE A 1 202 ? -36.400 10.032 -0.851 1.00 61.44 202 ILE A C 1
ATOM 1654 O O . ILE A 1 202 ? -35.435 9.466 -1.354 1.00 61.44 202 ILE A O 1
ATOM 1658 N N . PHE A 1 203 ? -37.542 10.190 -1.530 1.00 68.56 203 PHE A N 1
ATOM 1659 C CA . PHE A 1 203 ? -37.684 9.738 -2.920 1.00 68.56 203 PHE A CA 1
ATOM 1660 C C . PHE A 1 203 ? -36.797 10.539 -3.882 1.00 68.56 203 PHE A C 1
ATOM 1662 O O . PHE A 1 203 ? -36.165 9.949 -4.755 1.00 68.56 203 PHE A O 1
ATOM 1669 N N . ALA A 1 204 ? -36.684 11.858 -3.693 1.00 67.44 204 ALA A N 1
ATOM 1670 C CA . ALA A 1 204 ? -35.818 12.700 -4.517 1.00 67.44 204 ALA A CA 1
ATOM 1671 C C . ALA A 1 204 ? -34.323 12.371 -4.329 1.00 67.44 204 ALA A C 1
ATOM 1673 O O . ALA A 1 204 ? -33.588 12.269 -5.312 1.00 67.44 204 ALA A O 1
ATOM 1674 N N . THR A 1 205 ? -33.865 12.139 -3.091 1.00 67.56 205 THR A N 1
ATOM 1675 C CA . THR A 1 205 ? -32.476 11.720 -2.832 1.00 67.56 205 THR A CA 1
ATOM 1676 C C . THR A 1 205 ? -32.203 10.300 -3.322 1.00 67.56 205 THR A C 1
ATOM 1678 O O . THR A 1 205 ? -31.125 10.051 -3.854 1.00 67.56 205 THR A O 1
ATOM 1681 N N . MET A 1 206 ? -33.175 9.387 -3.232 1.00 68.94 206 MET A N 1
ATOM 1682 C CA . MET A 1 206 ? -33.063 8.038 -3.795 1.00 68.94 206 MET A CA 1
ATOM 1683 C C . MET A 1 206 ? -32.975 8.065 -5.329 1.00 68.94 206 MET A C 1
ATOM 1685 O O . MET A 1 206 ? -32.128 7.385 -5.903 1.00 68.94 206 MET A O 1
ATOM 1689 N N . GLN A 1 207 ? -33.775 8.897 -6.002 1.00 72.94 207 GLN A N 1
ATOM 1690 C CA . GLN A 1 207 ? -33.726 9.059 -7.459 1.00 72.94 207 GLN A CA 1
ATOM 1691 C C . GLN A 1 207 ? -32.394 9.679 -7.922 1.00 72.94 207 GLN A C 1
ATOM 1693 O O . GLN A 1 207 ? -31.794 9.199 -8.885 1.00 72.94 207 GLN A O 1
ATOM 1698 N N . ALA A 1 208 ? -31.876 10.678 -7.198 1.00 70.00 208 ALA A N 1
ATOM 1699 C CA . ALA A 1 208 ? -30.547 11.241 -7.446 1.00 70.00 208 ALA A CA 1
ATOM 1700 C C . ALA A 1 208 ? -29.418 10.218 -7.206 1.00 70.00 208 ALA A C 1
ATOM 1702 O O . ALA A 1 208 ? -28.473 10.144 -7.992 1.00 70.00 208 ALA A O 1
ATOM 1703 N N . ALA A 1 209 ? -29.527 9.389 -6.162 1.00 70.81 209 ALA A N 1
ATOM 1704 C CA . ALA A 1 209 ? -28.566 8.324 -5.879 1.00 70.81 209 ALA A CA 1
ATOM 1705 C C . ALA A 1 209 ? -28.548 7.250 -6.980 1.00 70.81 209 ALA A C 1
ATOM 1707 O O . ALA A 1 209 ? -27.469 6.831 -7.388 1.00 70.81 209 ALA A O 1
ATOM 1708 N N . VAL A 1 210 ? -29.709 6.850 -7.513 1.00 72.62 210 VAL A N 1
ATOM 1709 C CA . VAL A 1 210 ? -29.808 5.879 -8.620 1.00 72.62 210 VAL A CA 1
ATOM 1710 C C . VAL A 1 210 ? -29.193 6.429 -9.913 1.00 72.62 210 VAL A C 1
ATOM 1712 O O . VAL A 1 210 ? -28.417 5.731 -10.567 1.00 72.62 210 VAL A O 1
ATOM 1715 N N . LEU A 1 211 ? -29.467 7.691 -10.263 1.00 71.75 211 LEU A N 1
ATOM 1716 C CA . LEU A 1 211 ? -28.894 8.322 -11.461 1.00 71.75 211 LEU A CA 1
ATOM 1717 C C . LEU A 1 211 ? -27.369 8.510 -11.355 1.00 71.75 211 LEU A C 1
ATOM 1719 O O . LEU A 1 211 ? -26.649 8.280 -12.329 1.00 71.75 211 LEU A O 1
ATOM 1723 N N . ASN A 1 212 ? -26.857 8.852 -10.169 1.00 65.62 212 ASN A N 1
ATOM 1724 C CA . ASN A 1 212 ? -25.414 8.941 -9.925 1.00 65.62 212 ASN A CA 1
ATOM 1725 C C . ASN A 1 212 ? -24.739 7.559 -9.869 1.00 65.62 212 ASN A C 1
ATOM 1727 O O . ASN A 1 212 ? -23.627 7.407 -10.379 1.00 65.62 212 ASN A O 1
ATOM 1731 N N . ALA A 1 213 ? -25.410 6.536 -9.329 1.00 61.75 213 ALA A N 1
ATOM 1732 C CA . ALA A 1 213 ? -24.919 5.158 -9.350 1.00 61.75 213 ALA A CA 1
ATOM 1733 C C . ALA A 1 213 ? -24.738 4.649 -10.789 1.00 61.75 213 ALA A C 1
ATOM 1735 O O . ALA A 1 213 ? -23.692 4.083 -11.099 1.00 61.75 213 ALA A O 1
ATOM 1736 N N . GLY A 1 214 ? -25.687 4.934 -11.691 1.00 63.72 214 GLY A N 1
ATOM 1737 C CA . GLY A 1 214 ? -25.586 4.562 -13.107 1.00 63.72 214 GLY A CA 1
ATOM 1738 C C . GLY A 1 214 ? -24.335 5.112 -13.807 1.00 63.72 214 GLY A C 1
ATOM 1739 O O . GLY A 1 214 ? -23.715 4.407 -14.599 1.00 63.72 214 GLY A O 1
ATOM 1740 N N . ARG A 1 215 ? -23.900 6.336 -13.469 1.00 61.53 215 ARG A N 1
ATOM 1741 C CA . ARG A 1 215 ? -22.644 6.911 -13.990 1.00 61.53 215 ARG A CA 1
ATOM 1742 C C . ARG A 1 215 ? -21.402 6.337 -13.298 1.00 61.53 215 ARG A C 1
ATOM 1744 O O . ARG A 1 215 ? -20.419 6.033 -13.971 1.00 61.53 215 ARG A O 1
ATOM 1751 N N . SER A 1 216 ? -21.465 6.123 -11.982 1.00 58.44 216 SER A N 1
ATOM 1752 C CA . SER A 1 216 ? -20.362 5.564 -11.182 1.00 58.44 216 SER A CA 1
ATOM 1753 C C . SER A 1 216 ? -20.013 4.112 -11.556 1.00 58.44 216 SER A C 1
ATOM 1755 O O . SER A 1 216 ? -18.839 3.740 -11.545 1.00 58.44 216 SER A O 1
ATOM 1757 N N . VAL A 1 217 ? -21.007 3.315 -11.968 1.00 58.47 217 VAL A N 1
ATOM 1758 C CA . VAL A 1 217 ? -20.836 1.916 -12.405 1.00 58.47 217 VAL A CA 1
ATOM 1759 C C . VAL A 1 217 ? -19.875 1.773 -13.593 1.00 58.47 217 VAL A C 1
ATOM 1761 O O . VAL A 1 217 ? -19.087 0.832 -13.609 1.00 58.47 217 VAL A O 1
ATOM 1764 N N . SER A 1 218 ? -19.878 2.714 -14.546 1.00 63.00 218 SER A N 1
ATOM 1765 C CA . SER A 1 218 ? -18.965 2.668 -15.705 1.00 63.00 218 SER A CA 1
ATOM 1766 C C . SER A 1 218 ? -17.509 3.025 -15.371 1.00 63.00 218 SER A C 1
ATOM 1768 O O . SER A 1 218 ? -16.602 2.637 -16.099 1.00 63.00 218 SER A O 1
ATOM 1770 N N . GLN A 1 219 ? -17.275 3.743 -14.267 1.00 64.62 219 GLN A N 1
ATOM 1771 C CA . GLN A 1 219 ? -15.947 4.235 -13.880 1.00 64.62 219 GLN A CA 1
ATOM 1772 C C . GLN A 1 219 ? -15.245 3.348 -12.843 1.00 64.62 219 GLN A C 1
ATOM 1774 O O . GLN A 1 219 ? -14.039 3.469 -12.657 1.00 64.62 219 GLN A O 1
ATOM 1779 N N . ASN A 1 220 ? -15.976 2.465 -12.152 1.00 71.31 220 ASN A N 1
ATOM 1780 C CA . ASN A 1 220 ? -15.425 1.586 -11.120 1.00 71.31 220 ASN A CA 1
ATOM 1781 C C . ASN A 1 220 ? -16.022 0.165 -11.202 1.00 71.31 220 ASN A C 1
ATOM 1783 O O . ASN A 1 220 ? -16.935 -0.163 -10.432 1.00 71.31 220 ASN A O 1
ATOM 1787 N N . PRO A 1 221 ? -15.483 -0.729 -12.058 1.00 75.00 221 PRO A N 1
ATOM 1788 C CA . PRO A 1 221 ? -15.986 -2.102 -12.192 1.00 75.00 221 PRO A CA 1
ATOM 1789 C C . PRO A 1 221 ? -15.901 -2.904 -10.880 1.00 75.00 221 PRO A C 1
ATOM 1791 O O . PRO A 1 221 ? -16.734 -3.771 -10.627 1.00 75.00 221 PRO A O 1
ATOM 1794 N N . MET A 1 222 ? -14.971 -2.560 -9.981 1.00 81.31 222 MET A N 1
ATOM 1795 C CA . MET A 1 222 ? -14.880 -3.149 -8.636 1.00 81.31 222 MET A CA 1
ATOM 1796 C C . MET A 1 222 ? -16.079 -2.808 -7.734 1.00 81.31 222 MET A C 1
ATOM 1798 O O . MET A 1 222 ? -16.442 -3.609 -6.873 1.00 81.31 222 MET A O 1
ATOM 1802 N N . VAL A 1 223 ? -16.716 -1.645 -7.916 1.00 80.38 223 VAL A N 1
ATOM 1803 C CA . VAL A 1 223 ? -17.936 -1.276 -7.176 1.00 80.38 223 VAL A CA 1
ATOM 1804 C C . VAL A 1 223 ? -19.134 -2.044 -7.728 1.00 80.38 223 VAL A C 1
ATOM 1806 O O . VAL A 1 223 ? -19.920 -2.566 -6.940 1.00 80.38 223 VAL A O 1
ATOM 1809 N N . LEU A 1 224 ? -19.225 -2.203 -9.054 1.00 82.00 224 LEU A N 1
ATOM 1810 C CA . LEU A 1 224 ? -20.223 -3.071 -9.686 1.00 82.00 224 LEU A CA 1
ATOM 1811 C C . LEU A 1 224 ? -20.081 -4.523 -9.204 1.00 82.00 224 LEU A C 1
ATOM 1813 O O . LEU A 1 224 ? -21.067 -5.119 -8.785 1.00 82.00 224 LEU A O 1
ATOM 1817 N N . LEU A 1 225 ? -18.865 -5.075 -9.189 1.00 89.19 225 LEU A N 1
ATOM 1818 C CA . LEU A 1 225 ? -18.615 -6.446 -8.739 1.00 89.19 225 LEU A CA 1
ATOM 1819 C C . LEU A 1 225 ? -18.965 -6.631 -7.253 1.00 89.19 225 LEU A C 1
ATOM 1821 O O . LEU A 1 225 ? -19.641 -7.596 -6.901 1.00 89.19 225 LEU A O 1
ATOM 1825 N N . ARG A 1 226 ? -18.607 -5.676 -6.382 1.00 83.50 226 ARG A N 1
ATOM 1826 C CA . ARG A 1 226 ? -19.043 -5.674 -4.971 1.00 83.50 226 ARG A CA 1
ATOM 1827 C C . ARG A 1 226 ? -20.564 -5.570 -4.828 1.00 83.50 226 ARG A C 1
ATOM 1829 O O . ARG A 1 226 ? -21.125 -6.244 -3.971 1.00 83.50 226 ARG A O 1
ATOM 1836 N N . PHE A 1 227 ? -21.234 -4.773 -5.661 1.00 88.00 227 PHE A N 1
ATOM 1837 C CA . PHE A 1 227 ? -22.693 -4.651 -5.668 1.00 88.00 227 PHE A CA 1
ATOM 1838 C C . PHE A 1 227 ? -23.381 -5.942 -6.138 1.00 88.00 227 PHE A C 1
ATOM 1840 O O . PHE A 1 227 ? -24.335 -6.382 -5.504 1.00 88.00 227 PHE A O 1
ATOM 1847 N N . VAL A 1 228 ? -22.866 -6.596 -7.184 1.00 88.38 228 VAL A N 1
ATOM 1848 C CA . VAL A 1 228 ? -23.365 -7.891 -7.675 1.00 88.38 228 VAL A CA 1
ATOM 1849 C C . VAL A 1 228 ? -23.145 -8.993 -6.636 1.00 88.38 228 VAL A C 1
ATOM 1851 O O . VAL A 1 228 ? -24.082 -9.731 -6.339 1.00 88.38 228 VAL A O 1
ATOM 1854 N N . LEU A 1 229 ? -21.965 -9.070 -6.010 1.00 92.00 229 LEU A N 1
ATOM 1855 C CA . LEU A 1 229 ? -21.709 -10.013 -4.915 1.00 92.00 229 LEU A CA 1
ATOM 1856 C C . LEU A 1 229 ? -22.596 -9.737 -3.695 1.00 92.00 229 LEU A C 1
ATOM 1858 O O . LEU A 1 229 ? -23.107 -10.677 -3.093 1.00 92.00 229 LEU A O 1
ATOM 1862 N N . PHE A 1 230 ? -22.834 -8.468 -3.348 1.00 92.50 230 PHE A N 1
ATOM 1863 C CA . PHE A 1 230 ? -23.776 -8.098 -2.292 1.00 92.50 230 PHE A CA 1
ATOM 1864 C C . PHE A 1 230 ? -25.210 -8.520 -2.638 1.00 92.50 230 PHE A C 1
ATOM 1866 O O . PHE A 1 230 ? -25.889 -9.103 -1.797 1.00 92.50 230 PHE A O 1
ATOM 1873 N N . LEU A 1 231 ? -25.661 -8.304 -3.878 1.00 91.19 231 LEU A N 1
ATOM 1874 C CA . LEU A 1 231 ? -26.973 -8.744 -4.361 1.00 91.19 231 LEU A CA 1
ATOM 1875 C C . LEU A 1 231 ? -27.101 -10.279 -4.324 1.00 91.19 231 LEU A C 1
ATOM 1877 O O . LEU A 1 231 ? -28.130 -10.812 -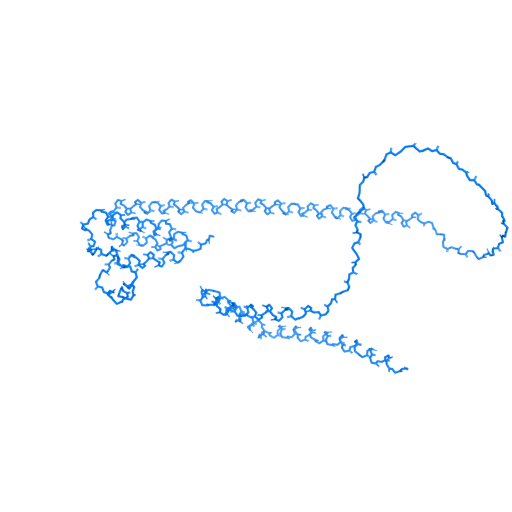3.905 1.00 91.19 231 LEU A O 1
ATOM 1881 N N . MET A 1 232 ? -26.048 -11.001 -4.710 1.00 88.25 232 MET A N 1
ATOM 1882 C CA . MET A 1 232 ? -25.999 -12.464 -4.675 1.00 88.25 232 MET A CA 1
ATOM 1883 C C . MET A 1 232 ? -26.006 -12.996 -3.233 1.00 88.25 232 MET A C 1
ATOM 1885 O O . MET A 1 232 ? -26.771 -13.899 -2.905 1.00 88.25 232 MET A O 1
ATOM 1889 N N . ALA A 1 233 ? -25.238 -12.384 -2.329 1.00 87.88 233 ALA A N 1
ATOM 1890 C CA . ALA A 1 233 ? -25.262 -12.705 -0.904 1.00 87.88 233 ALA A CA 1
ATOM 1891 C C . ALA A 1 233 ? -26.625 -12.381 -0.263 1.00 87.88 233 ALA A C 1
ATOM 1893 O O . ALA A 1 233 ? -27.120 -13.153 0.557 1.00 87.88 233 ALA A O 1
ATOM 1894 N N . PHE A 1 234 ? -27.266 -11.279 -0.662 1.00 89.00 234 PHE A N 1
ATOM 1895 C CA . PHE A 1 234 ? -28.586 -10.867 -0.184 1.00 89.00 234 PHE A CA 1
ATOM 1896 C C . PHE A 1 234 ? -29.697 -11.812 -0.663 1.00 89.00 234 PHE A C 1
ATOM 1898 O O . PHE A 1 234 ? -30.535 -12.234 0.134 1.00 89.00 234 PHE A O 1
ATOM 1905 N N . THR A 1 235 ? -29.685 -12.209 -1.939 1.00 86.56 235 THR A N 1
ATOM 1906 C CA . THR A 1 235 ? -30.631 -13.202 -2.480 1.00 86.56 235 THR A CA 1
ATOM 1907 C C . THR A 1 235 ? -30.426 -14.580 -1.850 1.00 86.56 235 THR A C 1
ATOM 1909 O O . THR A 1 235 ? -31.405 -15.197 -1.435 1.00 86.56 235 THR A O 1
ATOM 1912 N N . LEU A 1 236 ? -29.179 -15.026 -1.654 1.00 86.19 236 LEU A N 1
ATOM 1913 C CA . LEU A 1 236 ? -28.866 -16.254 -0.909 1.00 86.19 236 LEU A CA 1
ATOM 1914 C C . LEU A 1 236 ? -29.297 -16.174 0.565 1.00 86.19 236 LEU A C 1
ATOM 1916 O O . LEU A 1 236 ? -29.804 -17.156 1.108 1.00 86.19 236 LEU A O 1
ATOM 1920 N N . ALA A 1 237 ? -29.162 -15.014 1.215 1.00 83.69 237 ALA A N 1
ATOM 1921 C CA . ALA A 1 237 ? -29.658 -14.800 2.572 1.00 83.69 237 ALA A CA 1
ATOM 1922 C C . ALA A 1 237 ? -31.193 -14.879 2.639 1.00 83.69 237 ALA A C 1
ATOM 1924 O O . ALA A 1 237 ? -31.724 -15.531 3.535 1.00 83.69 237 ALA A O 1
ATOM 1925 N N . PHE A 1 238 ? -31.912 -14.298 1.673 1.00 80.62 238 PHE A N 1
ATOM 1926 C CA . PHE A 1 238 ? -33.375 -14.406 1.579 1.00 80.62 238 PHE A CA 1
ATOM 1927 C C . PHE A 1 238 ? -33.869 -15.801 1.164 1.00 80.62 238 PHE A C 1
ATOM 1929 O O . PHE A 1 238 ? -34.973 -16.194 1.547 1.00 80.62 238 PHE A O 1
ATOM 1936 N N . ALA A 1 239 ? -33.056 -16.576 0.439 1.00 76.12 239 ALA A N 1
ATOM 1937 C CA . ALA A 1 239 ? -33.340 -17.972 0.112 1.00 76.12 239 ALA A CA 1
ATOM 1938 C C . ALA A 1 239 ? -33.257 -18.905 1.338 1.00 76.12 239 ALA A C 1
ATOM 1940 O O . ALA A 1 239 ? -33.867 -19.979 1.336 1.00 76.12 239 ALA A O 1
ATOM 1941 N N . ARG A 1 240 ? -32.561 -18.506 2.417 1.00 80.12 240 ARG A N 1
ATOM 1942 C CA . ARG A 1 240 ? -32.557 -19.266 3.677 1.00 80.12 240 ARG A CA 1
ATOM 1943 C C . ARG A 1 240 ? -33.941 -19.224 4.324 1.00 80.12 240 ARG A C 1
ATOM 1945 O O . ARG A 1 240 ? -34.451 -18.161 4.683 1.00 80.12 240 ARG A O 1
ATOM 1952 N N . ARG A 1 241 ? -34.519 -20.413 4.538 1.00 73.44 241 ARG A N 1
ATOM 1953 C CA . ARG A 1 241 ? -35.841 -20.600 5.165 1.00 73.44 241 ARG A CA 1
ATOM 1954 C C . ARG A 1 241 ? -35.943 -19.853 6.503 1.00 73.44 241 ARG A C 1
ATOM 1956 O O . ARG A 1 241 ? -36.925 -19.151 6.718 1.00 73.44 241 ARG A O 1
ATOM 1963 N N . ASP A 1 242 ? -34.882 -19.870 7.311 1.00 77.38 242 ASP A N 1
ATOM 1964 C CA . ASP A 1 242 ? -34.810 -19.170 8.602 1.00 77.38 242 ASP A CA 1
ATOM 1965 C C . ASP A 1 242 ? -35.014 -17.653 8.506 1.00 77.38 242 ASP A C 1
ATOM 1967 O O . ASP A 1 242 ? -35.650 -17.056 9.375 1.00 77.38 242 ASP A O 1
ATOM 1971 N N . VAL A 1 243 ? -34.485 -17.009 7.459 1.00 78.94 243 VAL A N 1
ATOM 1972 C CA . VAL A 1 243 ? -34.644 -15.561 7.250 1.00 78.94 243 VAL A CA 1
ATOM 1973 C C . VAL A 1 243 ? -36.079 -15.266 6.837 1.00 78.94 243 VAL A C 1
ATOM 1975 O O . VAL A 1 243 ? -36.719 -14.395 7.427 1.00 78.94 243 VAL A O 1
ATOM 1978 N N . ARG A 1 244 ? -36.628 -16.048 5.900 1.00 79.31 244 ARG A N 1
ATOM 1979 C CA . ARG A 1 244 ? -38.028 -15.928 5.478 1.00 79.31 244 ARG A CA 1
ATOM 1980 C C . ARG A 1 244 ? -38.995 -16.119 6.649 1.00 79.31 244 ARG A C 1
ATOM 1982 O O . ARG A 1 244 ? -39.964 -15.371 6.768 1.00 79.31 244 ARG A O 1
ATOM 1989 N N . ASP A 1 245 ? -38.723 -17.073 7.532 1.00 82.62 245 ASP A N 1
ATOM 1990 C CA . ASP A 1 245 ? -39.599 -17.391 8.658 1.00 82.62 245 ASP A CA 1
ATOM 1991 C C . ASP A 1 245 ? -39.438 -16.389 9.818 1.00 82.62 245 ASP A C 1
ATOM 1993 O O . ASP A 1 245 ? -40.432 -16.028 10.453 1.00 82.62 245 ASP A O 1
ATOM 1997 N N . ARG A 1 246 ? -38.237 -15.823 10.032 1.00 80.00 246 ARG A N 1
ATOM 1998 C CA . ARG A 1 246 ? -38.041 -14.643 10.900 1.00 80.00 246 ARG A CA 1
ATOM 1999 C C . ARG A 1 246 ? -38.807 -13.425 10.377 1.00 80.00 246 ARG A C 1
ATOM 2001 O O . ARG A 1 246 ? -39.534 -12.802 11.146 1.00 80.00 246 ARG A O 1
ATOM 2008 N N . VAL A 1 247 ? -38.701 -13.114 9.083 1.00 81.62 247 VAL A N 1
ATOM 2009 C CA . VAL A 1 247 ? -39.428 -11.996 8.450 1.00 81.62 247 VAL A CA 1
ATOM 2010 C C . VAL A 1 247 ? -40.942 -12.197 8.563 1.00 81.62 247 VAL A C 1
ATOM 2012 O O . VAL A 1 247 ? -41.640 -11.269 8.966 1.00 81.62 247 VAL A O 1
ATOM 2015 N N . LYS A 1 248 ? -41.457 -13.410 8.310 1.00 82.94 248 LYS A N 1
ATOM 2016 C CA . LYS A 1 248 ? -42.881 -13.740 8.498 1.00 82.94 248 LYS A CA 1
ATOM 2017 C C . LYS A 1 248 ? -43.351 -13.532 9.940 1.00 82.94 248 LYS A C 1
ATOM 2019 O O . LYS A 1 248 ? -44.367 -12.869 10.134 1.00 82.94 248 LYS A O 1
ATOM 2024 N N . ARG A 1 249 ? -42.614 -14.028 10.945 1.00 79.75 249 ARG A N 1
ATOM 2025 C CA . ARG A 1 249 ? -42.958 -13.828 12.370 1.00 79.75 249 ARG A CA 1
ATOM 2026 C C . ARG A 1 249 ? -42.961 -12.345 12.754 1.00 79.75 249 ARG A C 1
ATOM 2028 O O . ARG A 1 249 ? -43.893 -11.891 13.416 1.00 79.75 249 ARG A O 1
ATOM 2035 N N . SER A 1 250 ? -41.968 -11.578 12.299 1.00 82.50 250 SER A N 1
ATOM 2036 C CA . SER A 1 250 ? -41.893 -10.132 12.543 1.00 82.50 250 SER A CA 1
ATOM 2037 C C . SER A 1 250 ? -43.044 -9.364 11.882 1.00 82.50 250 SER A C 1
ATOM 2039 O O . SER A 1 250 ? -43.647 -8.507 12.531 1.00 82.50 250 SER A O 1
ATOM 2041 N N . LEU A 1 251 ? -43.410 -9.695 10.635 1.00 81.94 251 LEU A N 1
ATOM 2042 C CA . LEU A 1 251 ? -44.575 -9.098 9.970 1.00 81.94 251 LEU A CA 1
ATOM 2043 C C . LEU A 1 251 ? -45.883 -9.455 10.683 1.00 81.94 251 LEU A C 1
ATOM 2045 O O . LEU A 1 251 ? -46.691 -8.564 10.920 1.00 81.94 251 LEU A O 1
ATOM 2049 N N . GLN A 1 252 ? -46.090 -10.718 11.066 1.00 75.38 252 GLN A N 1
ATOM 2050 C CA . GLN A 1 252 ? -47.299 -11.147 11.781 1.00 75.38 252 GLN A CA 1
ATOM 2051 C C . GLN A 1 252 ? -47.453 -10.419 13.127 1.00 75.38 252 GLN A C 1
ATOM 2053 O O . GLN A 1 252 ? -48.530 -9.904 13.429 1.00 75.38 252 GLN A O 1
ATOM 2058 N N . GLY A 1 253 ? -46.369 -10.291 13.902 1.00 73.75 253 GLY A N 1
ATOM 2059 C CA . GLY A 1 253 ? -46.371 -9.536 15.159 1.00 73.75 253 GLY A CA 1
ATOM 2060 C C . GLY A 1 253 ? -46.621 -8.030 14.980 1.00 73.75 253 GLY A C 1
ATOM 2061 O O . GLY A 1 253 ? -47.288 -7.415 15.815 1.00 73.75 253 GLY A O 1
ATOM 2062 N N . GLY A 1 254 ? -46.125 -7.435 13.890 1.00 76.62 254 GLY A N 1
ATOM 2063 C CA . GLY A 1 254 ? -46.376 -6.033 13.539 1.00 76.62 254 GLY A CA 1
ATOM 2064 C C . GLY A 1 254 ? -47.812 -5.781 13.071 1.00 76.62 254 GLY A C 1
ATOM 2065 O O . GLY A 1 254 ? -48.490 -4.900 13.600 1.00 76.62 254 GLY A O 1
ATOM 2066 N N . LEU A 1 255 ? -48.305 -6.594 12.133 1.00 76.69 255 LEU A N 1
ATOM 2067 C CA . LEU A 1 255 ? -49.653 -6.486 11.570 1.00 76.69 255 LEU A CA 1
ATOM 2068 C C . LEU A 1 255 ? -50.732 -6.682 12.637 1.00 76.69 255 LEU A C 1
ATOM 2070 O O . LEU A 1 255 ? -51.678 -5.899 12.677 1.00 76.69 255 LEU A O 1
ATOM 2074 N N . HIS A 1 256 ? -50.559 -7.634 13.559 1.00 70.88 256 HIS A N 1
ATOM 2075 C CA . HIS A 1 256 ? -51.509 -7.832 14.655 1.00 70.88 256 HIS A CA 1
ATOM 2076 C C . HIS A 1 256 ? -51.591 -6.608 15.588 1.00 70.88 256 HIS A C 1
ATOM 2078 O O . HIS A 1 256 ? -52.676 -6.266 16.052 1.00 70.88 256 HIS A O 1
ATOM 2084 N N . LYS A 1 257 ? -50.483 -5.884 15.825 1.00 74.25 257 LYS A N 1
ATOM 2085 C CA . LYS A 1 257 ? -50.516 -4.617 16.582 1.00 74.25 257 LYS A CA 1
ATOM 2086 C C . LYS A 1 257 ? -51.264 -3.520 15.823 1.00 74.25 257 LYS A C 1
ATOM 2088 O O . LYS A 1 257 ? -52.118 -2.869 16.414 1.00 74.25 257 LYS A O 1
ATOM 2093 N N . VAL A 1 258 ? -50.994 -3.349 14.526 1.00 78.12 258 VAL A N 1
ATOM 2094 C CA . VAL A 1 258 ? -51.679 -2.349 13.684 1.00 78.12 258 VAL A CA 1
ATOM 2095 C C . VAL A 1 258 ? -53.183 -2.635 13.599 1.00 78.12 258 VAL A C 1
ATOM 2097 O O . VAL A 1 258 ? -53.989 -1.736 13.827 1.00 78.12 258 VAL A O 1
ATOM 2100 N N . GLN A 1 259 ? -53.573 -3.893 13.375 1.00 74.94 259 GLN A N 1
ATOM 2101 C CA . GLN A 1 259 ? -54.975 -4.323 13.375 1.00 74.94 259 GLN A CA 1
ATOM 2102 C C . GLN A 1 259 ? -55.656 -4.097 14.731 1.00 74.94 259 GLN A C 1
ATOM 2104 O O . GLN A 1 259 ? -56.812 -3.684 14.763 1.00 74.94 259 GLN A O 1
ATOM 2109 N N . ARG A 1 260 ? -54.953 -4.297 15.855 1.00 69.06 260 ARG A N 1
ATOM 2110 C CA . ARG A 1 260 ? -55.499 -4.044 17.199 1.00 69.06 260 ARG A CA 1
ATOM 2111 C C . ARG A 1 260 ? -55.728 -2.553 17.462 1.00 69.06 260 ARG A C 1
ATOM 2113 O O . ARG A 1 260 ? -56.759 -2.205 18.029 1.00 69.06 260 ARG A O 1
ATOM 2120 N N . THR A 1 261 ? -54.828 -1.682 17.002 1.00 72.25 261 THR A N 1
ATOM 2121 C CA . THR A 1 261 ? -54.995 -0.220 17.087 1.00 72.25 261 THR A CA 1
ATOM 2122 C C . THR A 1 261 ? -56.155 0.268 16.215 1.00 72.25 261 THR A C 1
ATOM 2124 O O . THR A 1 261 ? -56.981 1.045 16.686 1.00 72.25 261 THR A O 1
ATOM 2127 N N . ILE A 1 262 ? -56.276 -0.230 14.979 1.00 71.75 262 ILE A N 1
ATOM 2128 C CA . ILE A 1 262 ? -57.400 0.103 14.085 1.00 71.75 262 ILE A CA 1
ATOM 2129 C C . ILE A 1 262 ? -58.725 -0.428 14.662 1.00 71.75 262 ILE A C 1
ATOM 2131 O O . ILE A 1 262 ? -59.712 0.300 14.708 1.00 71.75 262 ILE A O 1
ATOM 2135 N N . GLY A 1 263 ? -58.740 -1.658 15.186 1.00 67.75 263 GLY A N 1
ATOM 2136 C CA . GLY A 1 263 ? -59.916 -2.261 15.819 1.00 67.75 263 GLY A CA 1
ATOM 2137 C C . GLY A 1 263 ? -60.361 -1.570 17.114 1.00 67.75 263 GLY A C 1
ATOM 2138 O O . GLY A 1 263 ? -61.552 -1.572 17.418 1.00 67.75 263 GLY A O 1
ATOM 2139 N N . MET A 1 264 ? -59.442 -0.945 17.860 1.00 66.69 264 MET A N 1
ATOM 2140 C CA . MET A 1 264 ? -59.793 -0.037 18.960 1.00 66.69 264 MET A CA 1
ATOM 2141 C C . MET A 1 264 ? -60.351 1.292 18.443 1.00 66.69 264 MET A C 1
ATOM 2143 O O . MET A 1 264 ? -61.377 1.732 18.946 1.00 66.69 264 MET A O 1
ATOM 2147 N N . GLY A 1 265 ? -59.737 1.892 17.417 1.00 60.72 265 GLY A N 1
ATOM 2148 C CA . GLY A 1 265 ? -60.214 3.147 16.824 1.00 60.72 265 GLY A CA 1
ATOM 2149 C C . GLY A 1 265 ? -61.653 3.061 16.305 1.00 60.72 265 GLY A C 1
ATOM 2150 O O . GLY A 1 265 ? -62.464 3.926 16.611 1.00 60.72 265 GLY A O 1
ATOM 2151 N N . VAL A 1 266 ? -62.003 1.977 15.603 1.00 63.84 266 VAL A N 1
ATOM 2152 C CA . VAL A 1 266 ? -63.362 1.771 15.064 1.00 63.84 266 VAL A CA 1
ATOM 2153 C C . VAL A 1 266 ? -64.394 1.484 16.166 1.00 63.84 266 VAL A C 1
ATOM 2155 O O . VAL A 1 266 ? -65.548 1.887 16.042 1.00 63.84 266 VAL A O 1
ATOM 2158 N N . LYS A 1 267 ? -64.002 0.839 17.276 1.00 57.56 267 LYS A N 1
ATOM 2159 C CA . LYS A 1 267 ? -64.917 0.532 18.395 1.00 57.56 267 LYS A CA 1
ATOM 2160 C C . LYS A 1 267 ? -65.338 1.742 19.234 1.00 57.56 267 LYS A C 1
ATOM 2162 O O . LYS A 1 267 ? -66.269 1.607 20.0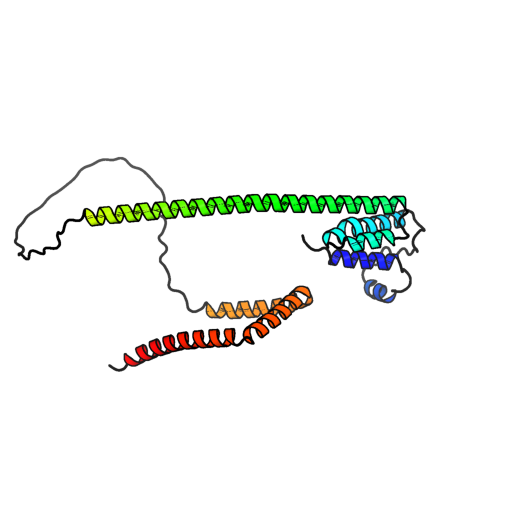19 1.00 57.56 267 LYS A O 1
ATOM 2167 N N . VAL A 1 268 ? -64.679 2.892 19.085 1.00 56.81 268 VAL A N 1
ATOM 2168 C CA . VAL A 1 268 ? -65.019 4.134 19.809 1.00 56.81 268 VAL A CA 1
ATOM 2169 C C . VAL A 1 268 ? -65.866 5.088 18.944 1.00 56.81 268 VAL A C 1
ATOM 2171 O O . VAL A 1 268 ? -66.363 6.086 19.445 1.00 56.81 268 VAL A O 1
ATOM 2174 N N . SER A 1 269 ? -66.106 4.770 17.664 1.00 54.41 269 SER A N 1
ATOM 2175 C CA . SER A 1 269 ? -66.927 5.582 16.742 1.00 54.41 269 SER A CA 1
ATOM 2176 C C . SER A 1 269 ? -68.411 5.180 16.668 1.00 54.41 269 SER A C 1
ATOM 2178 O O . SER A 1 269 ? -69.082 5.537 15.705 1.00 54.41 269 SER A O 1
ATOM 2180 N N . TYR A 1 270 ? -68.922 4.437 17.655 1.00 55.56 270 TYR A N 1
ATOM 2181 C CA . TYR A 1 270 ? -70.345 4.089 17.786 1.00 55.56 270 TYR A CA 1
ATOM 2182 C C . TYR A 1 270 ? -70.878 4.466 19.179 1.00 55.56 270 TYR A C 1
ATOM 2184 O O . TYR A 1 270 ? -71.268 3.598 19.962 1.00 55.56 270 TYR A O 1
ATOM 2192 N N . ILE A 1 271 ? -70.858 5.771 19.470 1.00 54.03 271 ILE A N 1
ATOM 2193 C CA . ILE A 1 271 ? -71.671 6.473 20.479 1.00 54.03 271 ILE A CA 1
ATOM 2194 C C . ILE A 1 271 ? -72.077 7.811 19.853 1.00 54.03 271 ILE A C 1
ATOM 2196 O O . ILE A 1 271 ? -71.172 8.445 19.264 1.00 54.03 271 ILE A O 1
#

Solvent-accessible surface area (backbone atoms only — not comparable to full-atom values): 16721 Å² total; per-residue (Å²): 132,82,70,41,62,69,59,44,55,51,49,52,50,52,53,49,50,69,72,54,84,85,80,63,70,66,68,49,54,72,59,48,84,79,58,94,72,88,85,81,87,71,75,82,85,79,47,78,65,58,51,52,52,50,52,51,52,47,48,47,42,47,66,52,38,26,59,55,64,70,40,55,67,61,31,52,52,54,51,74,70,37,87,88,51,53,70,76,51,41,52,52,53,52,50,52,47,49,53,53,48,53,50,54,50,52,50,56,49,52,52,51,52,55,48,49,53,51,52,51,51,56,48,50,55,53,54,50,50,51,51,51,53,55,50,54,52,50,55,50,54,50,50,54,52,51,58,62,68,70,56,74,93,79,88,71,90,80,89,77,85,94,83,77,91,77,89,78,81,88,77,89,78,91,88,78,88,84,84,88,87,87,82,83,85,83,81,84,81,79,88,76,83,88,68,96,62,67,72,60,55,56,56,53,52,49,54,52,49,53,58,50,45,64,59,48,43,79,79,33,62,69,57,45,52,52,49,51,50,49,52,52,52,48,52,55,48,58,67,35,65,68,48,47,51,50,52,50,53,53,48,52,60,50,51,53,51,53,51,50,53,51,56,50,56,61,69,68,72,80,123

Organism: Aureobasidium melanogenum (NCBI:txid46634)